Protein AF-A0A9W6WY65-F1 (afdb_monomer_lite)

Radius of gyration: 34.22 Å; chains: 1; bounding box: 83×74×82 Å

Structure (mmCIF, N/CA/C/O backbone):
data_AF-A0A9W6WY65-F1
#
_entry.id   AF-A0A9W6WY65-F1
#
loop_
_atom_site.group_PDB
_atom_site.id
_atom_site.type_symbol
_atom_site.label_atom_id
_atom_site.label_alt_id
_atom_site.label_comp_id
_atom_site.label_asym_id
_atom_site.label_entity_id
_atom_site.label_seq_id
_atom_site.pdbx_PDB_ins_code
_atom_site.Cartn_x
_atom_site.Cartn_y
_atom_site.Cartn_z
_atom_site.occupancy
_atom_site.B_iso_or_equiv
_atom_site.auth_seq_id
_atom_site.auth_comp_id
_atom_site.auth_asym_id
_atom_site.auth_atom_id
_atom_site.pdbx_PDB_model_num
ATOM 1 N N . MET A 1 1 ? -6.356 -14.896 -17.147 1.00 45.38 1 MET A N 1
ATOM 2 C CA . MET A 1 1 ? -5.692 -14.300 -15.965 1.00 45.38 1 MET A CA 1
ATOM 3 C C . MET A 1 1 ? -4.272 -13.977 -16.387 1.00 45.38 1 MET A C 1
ATOM 5 O O . MET A 1 1 ? -3.728 -14.807 -17.106 1.00 45.38 1 MET A O 1
ATOM 9 N N . PRO A 1 2 ? -3.711 -12.810 -16.036 1.00 65.81 2 PRO A N 1
ATOM 10 C CA . PRO A 1 2 ? -2.309 -12.529 -16.327 1.00 65.81 2 PRO A CA 1
ATOM 11 C C . PRO A 1 2 ? -1.422 -13.581 -15.653 1.00 65.81 2 PRO A C 1
ATOM 13 O O . PRO A 1 2 ? -1.769 -14.085 -14.582 1.00 65.81 2 PRO A O 1
ATOM 16 N N . GLU A 1 3 ? -0.323 -13.941 -16.309 1.00 80.12 3 GLU A N 1
ATOM 17 C CA . GLU A 1 3 ? 0.658 -14.875 -15.759 1.00 80.12 3 GLU A CA 1
ATOM 18 C C . GLU A 1 3 ? 1.263 -14.321 -14.457 1.00 80.12 3 GLU A C 1
ATOM 20 O O . GLU A 1 3 ? 1.397 -13.097 -14.311 1.00 80.12 3 GLU A O 1
ATOM 25 N N . PRO A 1 4 ? 1.617 -15.190 -13.493 1.00 85.75 4 PRO A N 1
ATOM 26 C CA . PRO A 1 4 ? 2.299 -14.752 -12.284 1.00 85.75 4 PRO A CA 1
ATOM 27 C C . PRO A 1 4 ? 3.643 -14.091 -12.634 1.00 85.75 4 PRO A C 1
ATOM 29 O O . PRO A 1 4 ? 4.257 -14.422 -13.655 1.00 85.75 4 PRO A O 1
ATOM 32 N N . PRO A 1 5 ? 4.134 -13.161 -11.795 1.00 91.12 5 PRO A N 1
ATOM 33 C CA . PRO A 1 5 ? 5.433 -12.551 -12.026 1.00 91.12 5 PRO A CA 1
ATOM 34 C C . PRO A 1 5 ? 6.516 -13.632 -12.034 1.00 91.12 5 PRO A C 1
ATOM 36 O O . PRO A 1 5 ? 6.554 -14.512 -11.175 1.00 91.12 5 PRO A O 1
ATOM 39 N N . ARG A 1 6 ? 7.429 -13.548 -13.003 1.00 89.19 6 ARG A N 1
ATOM 40 C CA . ARG A 1 6 ? 8.544 -14.490 -13.149 1.00 89.19 6 ARG A CA 1
ATOM 41 C C . ARG A 1 6 ? 9.547 -14.347 -12.008 1.00 89.19 6 ARG A C 1
ATOM 43 O O . ARG A 1 6 ? 10.181 -15.324 -11.622 1.00 89.19 6 ARG A O 1
ATOM 50 N N . ARG A 1 7 ? 9.724 -13.125 -11.504 1.00 91.81 7 ARG A N 1
ATOM 51 C CA . ARG A 1 7 ? 10.638 -12.820 -10.404 1.00 91.81 7 ARG A CA 1
ATOM 52 C C . ARG A 1 7 ? 10.033 -11.762 -9.496 1.00 91.81 7 ARG A C 1
ATOM 54 O O . ARG A 1 7 ? 9.472 -10.779 -9.979 1.00 91.81 7 ARG A O 1
ATOM 61 N N . ALA A 1 8 ? 10.194 -11.956 -8.194 1.00 94.62 8 ALA A N 1
ATOM 62 C CA . ALA A 1 8 ? 9.856 -10.981 -7.171 1.00 94.62 8 ALA A CA 1
ATOM 63 C C . ALA A 1 8 ? 11.084 -10.719 -6.299 1.00 94.62 8 ALA A C 1
ATOM 65 O O . ALA A 1 8 ? 11.819 -11.644 -5.956 1.00 94.62 8 ALA A O 1
ATOM 66 N N . ARG A 1 9 ? 11.325 -9.456 -5.954 1.00 95.25 9 ARG A N 1
ATOM 67 C CA . ARG A 1 9 ? 12.432 -9.057 -5.081 1.00 95.25 9 ARG A CA 1
ATOM 68 C C . ARG A 1 9 ? 12.033 -7.905 -4.179 1.00 95.25 9 ARG A C 1
ATOM 70 O O . ARG A 1 9 ? 11.295 -7.022 -4.609 1.00 95.25 9 ARG A O 1
ATOM 77 N N . VAL A 1 10 ? 12.528 -7.905 -2.947 1.00 95.44 10 VAL A N 1
ATOM 78 C CA . VAL A 1 10 ? 12.166 -6.913 -1.930 1.00 95.44 10 VAL A CA 1
ATOM 79 C C . VAL A 1 10 ? 13.394 -6.336 -1.229 1.00 95.44 10 VAL A C 1
ATOM 81 O O . VAL A 1 10 ? 14.387 -7.028 -1.015 1.00 95.44 10 VAL A O 1
ATOM 84 N N . LYS A 1 11 ? 13.298 -5.060 -0.864 1.00 94.75 11 LYS A N 1
ATOM 85 C CA . LYS A 1 11 ? 14.161 -4.343 0.075 1.00 94.75 11 LYS A CA 1
ATOM 86 C C . LYS A 1 11 ? 13.310 -3.981 1.298 1.00 94.75 11 LYS A C 1
ATOM 88 O O . LYS A 1 11 ? 12.520 -3.033 1.213 1.00 94.75 11 LYS A O 1
ATOM 93 N N . PRO A 1 12 ? 13.345 -4.778 2.381 1.00 91.06 12 PRO A N 1
ATOM 94 C CA . PRO A 1 12 ? 12.422 -4.625 3.503 1.00 91.06 12 PRO A CA 1
ATOM 95 C C . PRO A 1 12 ? 12.591 -3.308 4.270 1.00 91.06 12 PRO A C 1
ATOM 97 O O . PRO A 1 12 ? 11.585 -2.739 4.693 1.00 91.06 12 PRO A O 1
ATOM 100 N N . ALA A 1 13 ? 13.816 -2.799 4.436 1.00 89.69 13 ALA A N 1
ATOM 101 C CA . ALA A 1 13 ? 14.059 -1.565 5.184 1.00 89.69 13 ALA A CA 1
ATOM 102 C C . ALA A 1 13 ? 13.610 -0.331 4.389 1.00 89.69 13 ALA A C 1
ATOM 104 O O . ALA A 1 13 ? 12.961 0.558 4.939 1.00 89.69 13 ALA A O 1
ATOM 105 N N . SER A 1 14 ? 13.879 -0.314 3.083 1.00 88.69 14 SER A N 1
ATOM 106 C CA . SER A 1 14 ? 13.434 0.747 2.169 1.00 88.69 14 SER A CA 1
ATOM 107 C C . SER A 1 14 ? 11.983 0.592 1.696 1.00 88.69 14 SER A C 1
ATOM 109 O O . SER A 1 14 ? 11.481 1.463 0.989 1.00 88.69 14 SER A O 1
ATOM 111 N N . GLN A 1 15 ? 11.303 -0.503 2.061 1.00 90.88 15 GLN A N 1
ATOM 112 C CA . GLN A 1 15 ? 9.938 -0.841 1.634 1.00 90.88 15 GLN A CA 1
ATOM 113 C C . GLN A 1 15 ? 9.741 -0.833 0.106 1.00 90.88 15 GLN A C 1
ATOM 115 O O . GLN A 1 15 ? 8.707 -0.388 -0.401 1.00 90.88 15 GLN A O 1
ATOM 120 N N . LEU A 1 16 ? 10.728 -1.342 -0.634 1.00 92.56 16 LEU A N 1
ATOM 121 C CA . LEU A 1 16 ? 10.651 -1.466 -2.090 1.00 92.56 16 LEU A CA 1
ATOM 122 C C . LEU A 1 16 ? 10.408 -2.915 -2.488 1.00 92.56 16 LEU A C 1
ATOM 124 O O . LEU A 1 16 ? 11.127 -3.814 -2.070 1.00 92.56 16 LEU A O 1
ATOM 128 N N . LEU A 1 17 ? 9.419 -3.127 -3.341 1.00 94.75 17 LEU A N 1
ATOM 129 C CA . LEU A 1 17 ? 9.093 -4.393 -3.971 1.00 94.75 17 LEU A CA 1
ATOM 130 C C . LEU A 1 17 ? 9.213 -4.194 -5.474 1.00 94.75 17 LEU A C 1
ATOM 132 O O . LEU A 1 17 ? 8.720 -3.209 -6.027 1.00 94.75 17 LEU A O 1
ATOM 136 N N . GLN A 1 18 ? 9.841 -5.147 -6.141 1.00 94.81 18 GLN A N 1
ATOM 137 C CA . GLN A 1 18 ? 9.894 -5.174 -7.586 1.00 94.81 18 GLN A CA 1
ATOM 138 C C . GLN A 1 18 ? 9.427 -6.526 -8.104 1.00 94.81 18 GLN A C 1
ATOM 140 O O . GLN A 1 18 ? 9.834 -7.574 -7.598 1.00 94.81 18 GLN A O 1
ATOM 145 N N . LEU A 1 19 ? 8.577 -6.474 -9.123 1.00 94.69 19 LEU A N 1
ATOM 146 C CA . LEU A 1 19 ? 7.993 -7.627 -9.787 1.00 94.69 19 LEU A CA 1
ATOM 147 C C . LEU A 1 19 ? 8.311 -7.550 -11.277 1.00 94.69 19 LEU A C 1
ATOM 149 O O . LEU A 1 19 ? 8.054 -6.528 -11.909 1.00 94.69 19 LEU A O 1
ATOM 153 N N . ASP A 1 20 ? 8.842 -8.633 -11.833 1.00 93.44 20 ASP A N 1
ATOM 154 C CA . ASP A 1 20 ? 9.143 -8.739 -13.258 1.00 93.44 20 ASP A CA 1
ATOM 155 C C . ASP A 1 20 ? 8.136 -9.699 -13.908 1.00 93.44 20 ASP A C 1
ATOM 157 O O . ASP A 1 20 ? 8.120 -10.898 -13.611 1.00 93.44 20 ASP A O 1
ATOM 161 N N . PHE A 1 21 ? 7.292 -9.181 -14.798 1.00 92.25 21 PHE A N 1
ATOM 162 C CA . PHE A 1 21 ? 6.303 -9.958 -15.546 1.00 92.25 21 PHE A CA 1
ATOM 163 C C . PHE A 1 21 ? 6.832 -10.323 -16.937 1.00 92.25 21 PHE A C 1
ATOM 165 O O . PHE A 1 21 ? 7.478 -9.492 -17.581 1.00 92.25 21 PHE A O 1
ATOM 172 N N . PRO A 1 22 ? 6.580 -11.545 -17.433 1.00 90.69 22 PRO A N 1
ATOM 173 C CA . PRO A 1 22 ? 6.923 -11.899 -18.805 1.00 90.69 22 PRO A CA 1
ATOM 174 C C . PRO A 1 22 ? 6.093 -11.080 -19.805 1.00 90.69 22 PRO A C 1
ATOM 176 O O . PRO A 1 22 ? 4.906 -10.841 -19.592 1.00 90.69 22 PRO A O 1
ATOM 179 N N . VAL A 1 23 ? 6.729 -10.646 -20.895 1.00 89.00 23 VAL A N 1
ATOM 180 C CA . VAL A 1 23 ? 6.062 -10.009 -22.040 1.00 89.00 23 VAL A CA 1
ATOM 181 C C . VAL A 1 23 ? 6.098 -10.984 -23.210 1.00 89.00 23 VAL A C 1
ATOM 183 O O . VAL A 1 23 ? 7.148 -11.559 -23.508 1.00 89.00 23 VAL A O 1
ATOM 186 N N . ASP A 1 24 ? 4.957 -11.177 -23.870 1.00 88.69 24 ASP A N 1
ATOM 187 C CA . ASP A 1 24 ? 4.878 -12.019 -25.060 1.00 88.69 24 ASP A CA 1
ATOM 188 C C . ASP A 1 24 ? 5.423 -11.277 -26.286 1.00 88.69 24 ASP A C 1
ATOM 190 O O . ASP A 1 24 ? 4.751 -10.442 -26.886 1.00 88.69 24 ASP A O 1
ATOM 194 N N . GLN A 1 25 ? 6.655 -11.611 -26.666 1.00 87.62 25 GLN A N 1
ATOM 195 C CA . GLN A 1 25 ? 7.348 -11.023 -27.819 1.00 87.62 25 GLN A CA 1
ATOM 196 C C . GLN A 1 25 ? 6.847 -11.557 -29.169 1.00 87.62 25 GLN A C 1
ATOM 198 O O . GLN A 1 25 ? 7.233 -11.051 -30.222 1.00 87.62 25 GLN A O 1
ATOM 203 N N . ARG A 1 26 ? 6.028 -12.616 -29.161 1.00 87.81 26 ARG A N 1
ATOM 204 C CA . ARG A 1 26 ? 5.439 -13.201 -30.377 1.00 87.81 26 ARG A CA 1
ATOM 205 C C . ARG A 1 26 ? 4.068 -12.618 -30.693 1.00 87.81 26 ARG A C 1
ATOM 207 O O . ARG A 1 26 ? 3.503 -12.941 -31.734 1.00 87.81 26 ARG A O 1
ATOM 214 N N . SER A 1 27 ? 3.537 -11.803 -29.790 1.00 88.56 27 SER A N 1
ATOM 215 C CA . SER A 1 27 ? 2.272 -11.111 -29.972 1.00 88.56 27 SER A CA 1
ATOM 216 C C . SER A 1 27 ? 2.364 -10.098 -31.110 1.00 88.56 27 SER A C 1
ATOM 218 O O . SER A 1 27 ? 3.376 -9.420 -31.268 1.00 88.56 27 SER A O 1
ATOM 220 N N . GLU A 1 28 ? 1.267 -9.926 -31.846 1.00 91.12 28 GLU A N 1
ATOM 221 C CA . GLU A 1 28 ? 1.107 -8.862 -32.850 1.00 91.12 28 GLU A CA 1
ATOM 222 C C . GLU A 1 28 ? 1.210 -7.455 -32.237 1.00 91.12 28 GLU A C 1
ATOM 224 O O . GLU A 1 28 ? 1.392 -6.469 -32.943 1.00 91.12 28 GLU A O 1
ATOM 229 N N . HIS A 1 29 ? 1.084 -7.353 -30.912 1.00 89.06 29 HIS A N 1
ATOM 230 C CA . HIS A 1 29 ? 1.207 -6.104 -30.164 1.00 89.06 29 HIS A CA 1
ATOM 231 C C . HIS A 1 29 ? 2.642 -5.795 -29.716 1.00 89.06 29 HIS A C 1
ATOM 233 O O . HIS A 1 29 ? 2.849 -4.810 -29.008 1.00 89.06 29 HIS A O 1
ATOM 239 N N . PHE A 1 30 ? 3.619 -6.631 -30.079 1.00 89.31 30 PHE A N 1
ATOM 240 C CA . PHE A 1 30 ? 5.029 -6.401 -29.789 1.00 89.31 30 PHE A CA 1
ATOM 241 C C . PHE A 1 30 ? 5.764 -5.979 -31.061 1.00 89.31 30 PHE A C 1
ATOM 243 O O . PHE A 1 30 ? 5.833 -6.738 -32.027 1.00 89.31 30 PHE A O 1
ATOM 250 N N . ASP A 1 31 ? 6.331 -4.775 -31.049 1.00 90.62 31 ASP A N 1
ATOM 251 C CA . ASP A 1 31 ? 7.138 -4.279 -32.160 1.00 90.62 31 ASP A CA 1
ATOM 252 C C . ASP A 1 31 ? 8.517 -4.962 -32.164 1.00 90.62 31 ASP A C 1
ATOM 254 O O . ASP A 1 31 ? 9.362 -4.742 -31.291 1.00 90.62 31 ASP A O 1
ATOM 258 N N . GLN A 1 32 ? 8.728 -5.840 -33.145 1.00 88.19 32 GLN A N 1
ATOM 259 C CA . GLN A 1 32 ? 9.984 -6.567 -33.330 1.00 88.19 32 GLN A CA 1
ATOM 260 C C . GLN A 1 32 ? 11.037 -5.759 -34.089 1.00 88.19 32 GLN A C 1
ATOM 262 O O . GLN A 1 32 ? 12.207 -6.146 -34.049 1.00 88.19 32 GLN A O 1
ATOM 267 N N . ASP A 1 33 ? 10.659 -4.651 -34.722 1.00 90.25 33 ASP A N 1
ATOM 268 C CA . ASP A 1 33 ? 11.545 -3.814 -35.531 1.00 90.25 33 ASP A CA 1
ATOM 269 C C . ASP A 1 33 ? 12.110 -2.623 -34.736 1.00 90.25 33 ASP A C 1
ATOM 271 O O . ASP A 1 33 ? 13.104 -2.035 -35.157 1.00 90.25 33 ASP A O 1
ATOM 275 N N . ALA A 1 34 ? 11.552 -2.324 -33.556 1.00 88.31 34 ALA A N 1
ATOM 276 C CA . ALA A 1 34 ? 12.059 -1.303 -32.632 1.00 88.31 34 ALA A CA 1
ATOM 277 C C . ALA A 1 34 ? 13.536 -1.513 -32.225 1.00 88.31 34 ALA A C 1
ATOM 279 O O . ALA A 1 34 ? 14.092 -2.613 -32.335 1.00 88.31 34 ALA A O 1
ATOM 280 N N . GLU A 1 35 ? 14.189 -0.482 -31.693 1.00 87.62 35 GLU A N 1
ATOM 281 C CA . GLU A 1 35 ? 15.548 -0.592 -31.160 1.00 87.62 35 GLU A CA 1
ATOM 282 C C . GLU A 1 35 ? 15.617 -1.550 -29.954 1.00 87.62 35 GLU A C 1
ATOM 284 O O . GLU A 1 35 ? 14.650 -1.719 -29.206 1.00 87.62 35 GLU A O 1
ATOM 289 N N . GLU A 1 36 ? 16.766 -2.207 -29.736 1.00 85.44 36 GLU A N 1
ATOM 290 C CA . GLU A 1 36 ? 16.889 -3.207 -28.661 1.00 85.44 36 GLU A CA 1
ATOM 291 C C . GLU A 1 36 ? 16.667 -2.605 -27.268 1.00 85.44 36 GLU A C 1
ATOM 293 O O . GLU A 1 36 ? 16.028 -3.246 -26.431 1.00 85.44 36 GLU A O 1
ATOM 298 N N . TYR A 1 37 ? 17.100 -1.362 -27.042 1.00 84.12 37 TYR A N 1
ATOM 299 C CA . TYR A 1 37 ? 16.884 -0.677 -25.770 1.00 84.12 37 TYR A CA 1
ATOM 300 C C . TYR A 1 37 ? 15.401 -0.374 -25.500 1.00 84.12 37 TYR A C 1
ATOM 302 O O . TYR A 1 37 ? 15.018 -0.289 -24.342 1.00 84.12 37 TYR A O 1
ATOM 310 N N . LEU A 1 38 ? 14.538 -0.283 -26.524 1.00 86.81 38 LEU A N 1
ATOM 311 C CA . LEU A 1 38 ? 13.084 -0.117 -26.356 1.00 86.81 38 LEU A CA 1
ATOM 312 C C . LEU A 1 38 ? 12.339 -1.452 -26.210 1.00 86.81 38 LEU A C 1
ATOM 314 O O . LEU A 1 38 ? 11.195 -1.491 -25.743 1.00 86.81 38 LEU A O 1
ATOM 318 N N . LYS A 1 39 ? 12.964 -2.572 -26.595 1.00 86.88 39 LYS A N 1
ATOM 319 C CA . LYS A 1 39 ? 12.354 -3.906 -26.539 1.00 86.88 39 LYS A CA 1
ATOM 320 C C . LYS A 1 39 ? 12.285 -4.420 -25.110 1.00 86.88 39 LYS A C 1
ATOM 322 O O . LYS A 1 39 ? 13.150 -5.149 -24.620 1.00 86.88 39 LYS A O 1
ATOM 327 N N . GLN A 1 40 ? 11.176 -4.113 -24.450 1.00 84.25 40 GLN A N 1
ATOM 328 C CA . GLN A 1 40 ? 10.928 -4.546 -23.084 1.00 84.25 40 GLN A CA 1
ATOM 329 C C . GLN A 1 40 ? 10.677 -6.067 -22.999 1.00 84.25 40 GLN A C 1
ATOM 331 O O . GLN A 1 40 ? 9.557 -6.550 -23.160 1.00 84.25 40 GLN A O 1
ATOM 336 N N . LYS A 1 41 ? 11.732 -6.837 -22.690 1.00 83.81 41 LYS A N 1
ATOM 337 C CA . LYS A 1 41 ? 11.680 -8.308 -22.532 1.00 83.81 41 LYS A CA 1
ATOM 338 C C . LYS A 1 41 ? 10.798 -8.748 -21.347 1.00 83.81 41 LYS A C 1
ATOM 340 O O . LYS A 1 41 ? 10.189 -9.819 -21.394 1.00 83.81 41 LYS A O 1
ATOM 345 N N . HIS A 1 42 ? 10.720 -7.920 -20.302 1.00 88.94 42 HIS A N 1
ATOM 346 C CA . HIS A 1 42 ? 9.903 -8.136 -19.103 1.00 88.94 42 HIS A CA 1
ATOM 347 C C . HIS A 1 42 ? 9.302 -6.816 -18.627 1.00 88.94 42 HIS A C 1
ATOM 349 O O . HIS A 1 42 ? 10.009 -5.814 -18.539 1.00 88.94 42 HIS A O 1
ATOM 355 N N . LEU A 1 43 ? 8.023 -6.816 -18.253 1.00 91.19 43 LEU A N 1
ATOM 356 C CA . LEU A 1 43 ? 7.382 -5.668 -17.625 1.00 91.19 43 LEU A CA 1
ATOM 357 C C . LEU A 1 43 ? 7.796 -5.601 -16.159 1.00 91.19 43 LEU A C 1
ATOM 359 O O . LEU A 1 43 ? 7.329 -6.376 -15.323 1.00 91.19 43 LEU A O 1
ATOM 363 N N . ARG A 1 44 ? 8.683 -4.655 -15.863 1.00 92.62 44 ARG A N 1
ATOM 364 C CA . ARG A 1 44 ? 9.151 -4.369 -14.512 1.00 92.62 44 ARG A CA 1
ATOM 365 C C . ARG A 1 44 ? 8.176 -3.424 -13.824 1.00 92.62 44 ARG A C 1
ATOM 367 O O . ARG A 1 44 ? 8.027 -2.276 -14.233 1.00 92.62 44 ARG A O 1
ATOM 374 N N . LEU A 1 45 ? 7.543 -3.888 -12.754 1.00 94.88 45 LEU A N 1
ATOM 375 C CA . LEU A 1 45 ? 6.792 -3.039 -11.837 1.00 94.88 45 LEU A CA 1
ATOM 376 C C . LEU A 1 45 ? 7.631 -2.785 -10.590 1.00 94.88 45 LEU A C 1
ATOM 378 O O . LEU A 1 45 ? 8.101 -3.726 -9.954 1.00 94.88 45 LEU A O 1
ATOM 382 N N . GLN A 1 46 ? 7.774 -1.520 -10.214 1.00 94.44 46 GLN A N 1
ATOM 383 C CA . GLN A 1 46 ? 8.450 -1.097 -8.995 1.00 94.44 46 GLN A CA 1
ATOM 384 C C . GLN A 1 46 ? 7.450 -0.436 -8.053 1.00 94.44 46 GLN A C 1
ATOM 386 O O . GLN A 1 46 ? 6.573 0.316 -8.485 1.00 94.44 46 GLN A O 1
ATOM 391 N N . SER A 1 47 ? 7.565 -0.732 -6.763 1.00 95.44 47 SER A N 1
ATOM 392 C CA . SER A 1 47 ? 6.702 -0.140 -5.756 1.00 95.44 47 SER A CA 1
ATOM 393 C C . SER A 1 47 ? 7.162 1.249 -5.319 1.00 95.44 47 SER A C 1
ATOM 395 O O . SER A 1 47 ? 8.352 1.565 -5.286 1.00 95.44 47 SER A O 1
ATOM 397 N N . ALA A 1 48 ? 6.190 2.062 -4.922 1.00 90.88 48 ALA A N 1
ATOM 398 C CA . ALA A 1 48 ? 6.375 3.235 -4.087 1.00 90.88 48 ALA A CA 1
ATOM 399 C C . ALA A 1 48 ? 5.560 3.050 -2.801 1.00 90.88 48 ALA A C 1
ATOM 401 O O . ALA A 1 48 ? 4.379 2.688 -2.858 1.00 90.88 48 ALA A O 1
ATOM 402 N N . SER A 1 49 ? 6.184 3.281 -1.645 1.00 88.56 49 SER A N 1
ATOM 403 C CA . SER A 1 49 ? 5.491 3.228 -0.354 1.00 88.56 49 SER A CA 1
ATOM 404 C C . SER A 1 49 ? 4.481 4.374 -0.254 1.00 88.56 49 SER A C 1
ATOM 406 O O . SER A 1 49 ? 4.804 5.529 -0.546 1.00 88.56 49 SER A O 1
ATOM 408 N N . VAL A 1 50 ? 3.246 4.051 0.132 1.00 88.25 50 VAL A N 1
ATOM 409 C CA . VAL A 1 50 ? 2.163 5.020 0.322 1.00 88.25 50 VAL A CA 1
ATOM 410 C C . VAL A 1 50 ? 1.926 5.192 1.814 1.00 88.25 50 VAL A C 1
ATOM 412 O O . VAL A 1 50 ? 1.663 4.228 2.532 1.00 88.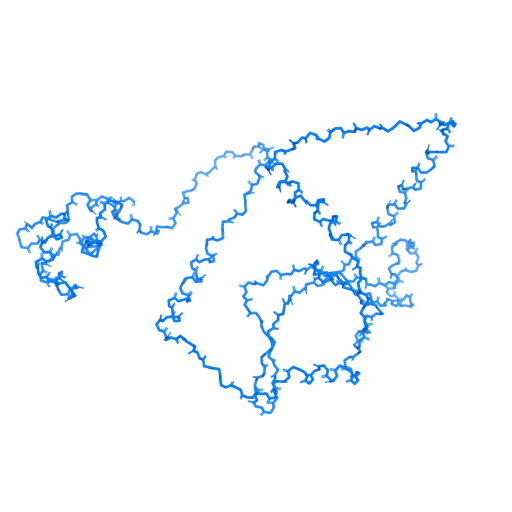25 50 VAL A O 1
ATOM 415 N N . LEU A 1 51 ? 1.983 6.439 2.286 1.00 84.31 51 LEU A N 1
ATOM 416 C CA . LEU A 1 51 ? 1.713 6.747 3.687 1.00 84.31 51 LEU A CA 1
ATOM 417 C C . LEU A 1 51 ? 0.250 6.446 4.021 1.00 84.31 51 LEU A C 1
ATOM 419 O O . LEU A 1 51 ? -0.672 7.033 3.451 1.00 84.31 51 LEU A O 1
ATOM 423 N N . ALA A 1 52 ? 0.039 5.548 4.979 1.00 79.69 52 ALA A N 1
ATOM 424 C CA . ALA A 1 52 ? -1.289 5.251 5.478 1.00 79.69 52 ALA A CA 1
ATOM 425 C C . ALA A 1 52 ? -1.824 6.440 6.296 1.00 79.69 52 ALA A C 1
ATOM 427 O O . ALA A 1 52 ? -1.218 6.857 7.281 1.00 79.69 52 ALA A O 1
ATOM 428 N N . LEU A 1 53 ? -2.972 6.989 5.888 1.00 81.31 53 LEU A N 1
ATOM 429 C CA . LEU A 1 53 ? -3.653 8.070 6.617 1.00 81.31 53 LEU A CA 1
ATOM 430 C C . LEU A 1 53 ? -4.333 7.571 7.903 1.00 81.31 53 LEU A C 1
ATOM 432 O O . LEU A 1 53 ? -4.643 8.358 8.795 1.00 81.31 53 LEU A O 1
ATOM 436 N N . SER A 1 54 ? -4.583 6.263 7.995 1.00 84.19 54 SER A N 1
ATOM 437 C CA . SER A 1 54 ? -5.243 5.611 9.123 1.00 84.19 54 SER A CA 1
ATOM 438 C C . SER A 1 54 ? -4.745 4.173 9.287 1.00 84.19 54 SER A C 1
ATOM 440 O O . SER A 1 54 ? -3.925 3.687 8.510 1.00 84.19 54 SER A O 1
ATOM 442 N N . ASN A 1 55 ? -5.268 3.485 10.299 1.00 87.00 55 ASN A N 1
ATOM 443 C CA . ASN A 1 55 ? -5.005 2.075 10.545 1.00 87.00 55 ASN A CA 1
ATOM 444 C C . ASN A 1 55 ? -5.870 1.243 9.594 1.00 87.00 55 ASN A C 1
ATOM 446 O O . ASN A 1 55 ? -7.087 1.167 9.773 1.00 87.00 55 ASN A O 1
ATOM 450 N N . TYR A 1 56 ? -5.247 0.641 8.584 1.00 90.75 56 TYR A N 1
ATOM 451 C CA . TYR A 1 56 ? -5.931 -0.245 7.647 1.00 90.75 56 TYR A CA 1
ATOM 452 C C . TYR A 1 56 ? -5.822 -1.706 8.091 1.00 90.75 56 TYR A C 1
ATOM 454 O O . TYR A 1 56 ? -4.817 -2.131 8.663 1.00 90.75 56 TYR A O 1
ATOM 462 N N . ALA A 1 57 ? -6.860 -2.483 7.801 1.00 91.69 57 ALA A N 1
ATOM 463 C CA . ALA A 1 57 ? -6.904 -3.919 8.036 1.00 91.69 57 ALA A CA 1
ATOM 464 C C . ALA A 1 57 ? -7.625 -4.607 6.874 1.00 91.69 57 ALA A C 1
ATOM 466 O O . ALA A 1 57 ? -8.506 -4.015 6.247 1.00 91.69 57 ALA A O 1
ATOM 467 N N . VAL A 1 58 ? -7.252 -5.853 6.597 1.00 92.00 58 VAL A N 1
ATOM 468 C CA . VAL A 1 58 ? -7.954 -6.729 5.655 1.00 92.00 58 VAL A CA 1
ATOM 469 C C . VAL A 1 58 ? -8.958 -7.560 6.437 1.00 92.00 58 VAL A C 1
ATOM 471 O O . VAL A 1 58 ? -8.606 -8.170 7.444 1.00 92.00 58 VAL A O 1
ATOM 474 N N . GLY A 1 59 ? -10.207 -7.561 5.974 1.00 91.69 59 GLY A N 1
ATOM 475 C CA . GLY A 1 59 ? -11.276 -8.378 6.533 1.00 91.69 59 GLY A CA 1
ATOM 476 C C . GLY A 1 59 ? -11.573 -9.583 5.649 1.00 91.69 59 GLY A C 1
ATOM 477 O O . GLY A 1 59 ? -11.877 -9.404 4.471 1.00 91.69 59 GLY A O 1
ATOM 478 N N . VAL A 1 60 ? -11.527 -10.790 6.212 1.00 91.56 60 VAL A N 1
ATOM 479 C CA . VAL A 1 60 ? -11.933 -12.029 5.532 1.00 91.56 60 VAL A CA 1
ATOM 480 C C . VAL A 1 60 ? -13.192 -12.576 6.194 1.00 91.56 60 VAL A C 1
ATOM 482 O O . VAL A 1 60 ? -13.268 -12.679 7.419 1.00 91.56 60 VAL A O 1
ATOM 485 N N . PHE A 1 61 ? -14.193 -12.919 5.382 1.00 91.19 61 PHE A N 1
ATOM 486 C CA . PHE A 1 61 ? -15.476 -13.430 5.857 1.00 91.19 61 PHE A CA 1
ATOM 487 C C . PHE A 1 61 ? -15.582 -14.942 5.642 1.00 91.19 61 PHE A C 1
ATOM 489 O O . PHE A 1 61 ? -15.447 -15.418 4.513 1.00 91.19 61 PHE A O 1
ATOM 496 N N . ARG A 1 62 ? -15.863 -15.700 6.707 1.00 87.06 62 ARG A N 1
ATOM 497 C CA . ARG A 1 62 ? -16.046 -17.160 6.648 1.00 87.06 62 ARG A CA 1
ATOM 498 C C . ARG A 1 62 ? -17.080 -17.598 7.679 1.00 87.06 62 ARG A C 1
ATOM 500 O O . ARG A 1 62 ? -17.009 -17.204 8.832 1.00 87.06 62 ARG A O 1
ATOM 507 N N . GLN A 1 63 ? -18.059 -18.402 7.257 1.00 86.75 63 GLN A N 1
ATOM 508 C CA . GLN A 1 63 ? -19.066 -19.013 8.147 1.00 86.75 63 GLN A CA 1
ATOM 509 C C . GLN A 1 63 ? -19.797 -18.021 9.083 1.00 86.75 63 GLN A C 1
ATOM 511 O O . GLN A 1 63 ? -20.185 -18.375 10.191 1.00 86.75 63 GLN A O 1
ATOM 516 N N . GLY A 1 64 ? -20.010 -16.775 8.644 1.00 87.12 64 GLY A N 1
ATOM 517 C CA . GLY A 1 64 ? -20.680 -15.752 9.458 1.00 87.12 64 GLY A CA 1
ATOM 518 C C . GLY A 1 64 ? -19.756 -14.950 10.381 1.00 87.12 64 GLY A C 1
ATOM 519 O O . GLY A 1 64 ? -20.239 -14.053 11.065 1.00 87.12 64 GLY A O 1
ATOM 520 N N . GLN A 1 65 ? -18.452 -15.233 10.386 1.00 88.25 65 GLN A N 1
ATOM 521 C CA . GLN A 1 65 ? -17.445 -14.529 11.179 1.00 88.25 65 GLN A CA 1
ATOM 522 C C . GLN A 1 65 ? -16.572 -13.636 10.285 1.00 88.25 65 GLN A C 1
ATOM 524 O O . GLN A 1 65 ? -16.260 -13.988 9.143 1.00 88.25 65 GLN A O 1
ATOM 529 N N . LEU A 1 66 ? -16.190 -12.467 10.809 1.00 88.69 66 LEU A N 1
ATOM 530 C CA . LEU A 1 66 ? -15.279 -11.521 10.164 1.00 88.69 66 LEU A CA 1
ATOM 531 C C . LEU A 1 66 ? -13.935 -11.541 10.894 1.00 88.69 66 LEU A C 1
ATOM 533 O O . LEU A 1 66 ? -13.843 -11.105 12.041 1.00 88.69 66 LEU A O 1
ATOM 537 N N . HIS A 1 67 ? -12.892 -12.003 10.214 1.00 90.00 67 HIS A N 1
ATOM 538 C CA . HIS A 1 67 ? -11.526 -11.995 10.726 1.00 90.00 67 HIS A CA 1
ATOM 539 C C . HIS A 1 67 ? -10.800 -10.761 10.195 1.00 90.00 67 HIS A C 1
ATOM 541 O O . HIS A 1 67 ? -10.830 -10.505 8.993 1.00 90.00 67 HIS A O 1
ATOM 547 N N . LEU A 1 68 ? -10.183 -9.983 11.087 1.00 89.38 68 LEU A N 1
ATOM 548 C CA . LEU A 1 68 ? -9.469 -8.751 10.746 1.00 89.38 68 LEU A CA 1
ATOM 549 C C . LEU A 1 68 ? -7.962 -8.939 10.945 1.00 89.38 68 LEU A C 1
ATOM 551 O O . LEU A 1 68 ? -7.519 -9.178 12.068 1.00 89.38 68 LEU A O 1
ATOM 555 N N . THR A 1 69 ? -7.183 -8.743 9.882 1.00 91.06 69 THR A N 1
ATOM 556 C CA . THR A 1 69 ? -5.713 -8.779 9.917 1.00 91.06 69 THR A CA 1
ATOM 557 C C . THR A 1 69 ? -5.161 -7.379 9.629 1.00 91.06 69 THR A C 1
ATOM 559 O O . THR A 1 69 ? -5.462 -6.817 8.571 1.00 91.06 69 THR A O 1
ATOM 562 N N . PRO A 1 70 ? -4.381 -6.768 10.542 1.00 91.19 70 PRO A N 1
ATOM 563 C CA . PRO A 1 70 ? -3.837 -5.428 10.337 1.00 91.19 70 PRO A CA 1
ATOM 564 C C . PRO A 1 70 ? -2.840 -5.403 9.173 1.00 91.19 70 PRO A C 1
ATOM 566 O O . PRO A 1 70 ? -2.023 -6.310 9.020 1.00 91.19 70 PRO A O 1
ATOM 569 N N . LEU A 1 71 ? -2.887 -4.345 8.364 1.00 90.81 71 LEU A N 1
ATOM 570 C CA . LEU A 1 71 ? -1.949 -4.150 7.260 1.00 90.81 71 LEU A CA 1
ATOM 571 C C . LEU A 1 71 ? -0.661 -3.492 7.754 1.00 90.81 71 LEU A C 1
ATOM 573 O O . LEU A 1 71 ? -0.696 -2.431 8.372 1.00 90.81 71 LEU A O 1
ATOM 577 N N . ALA A 1 72 ? 0.480 -4.102 7.432 1.00 88.62 72 ALA A N 1
ATOM 578 C CA . ALA A 1 72 ? 1.792 -3.567 7.791 1.00 88.62 72 ALA A CA 1
ATOM 579 C C . ALA A 1 72 ? 2.231 -2.407 6.880 1.00 88.62 72 ALA A C 1
ATOM 581 O O . ALA A 1 72 ? 2.822 -1.437 7.350 1.00 88.62 72 ALA A O 1
ATOM 582 N N . ALA A 1 73 ? 1.952 -2.502 5.578 1.00 88.25 73 ALA A N 1
ATOM 583 C CA . ALA A 1 73 ? 2.336 -1.496 4.595 1.00 88.25 73 ALA A CA 1
ATOM 584 C C . ALA A 1 73 ? 1.383 -1.504 3.396 1.00 88.25 73 ALA A C 1
ATOM 586 O O . ALA A 1 73 ? 0.820 -2.540 3.040 1.00 88.25 73 ALA A O 1
ATOM 587 N N . VAL A 1 74 ? 1.243 -0.344 2.754 1.00 90.56 74 VAL A N 1
ATOM 588 C CA . VAL A 1 74 ? 0.538 -0.189 1.479 1.00 90.56 74 VAL A CA 1
ATOM 589 C C . VAL A 1 74 ? 1.541 0.312 0.451 1.00 90.56 74 VAL A C 1
ATOM 591 O O . VAL A 1 74 ? 2.218 1.318 0.658 1.00 90.56 74 VAL A O 1
ATOM 594 N N . MET A 1 75 ? 1.646 -0.408 -0.659 1.00 91.81 75 MET A N 1
ATOM 595 C CA . MET A 1 75 ? 2.602 -0.126 -1.721 1.00 91.81 75 MET A CA 1
ATOM 596 C C . MET A 1 75 ? 1.863 0.032 -3.046 1.00 91.81 75 MET A C 1
ATOM 598 O O . MET A 1 75 ? 1.026 -0.799 -3.396 1.00 91.81 75 MET A O 1
ATOM 602 N N . GLN A 1 76 ? 2.176 1.088 -3.795 1.00 93.75 76 GLN A N 1
ATOM 603 C CA . GLN A 1 76 ? 1.642 1.300 -5.137 1.00 93.75 76 GLN A CA 1
ATOM 604 C C . GLN A 1 76 ? 2.661 0.825 -6.171 1.00 93.75 76 GLN A C 1
ATOM 606 O O . GLN A 1 76 ? 3.760 1.369 -6.243 1.00 93.75 76 GLN A O 1
ATOM 611 N N . MET A 1 77 ? 2.291 -0.157 -6.992 1.00 94.25 77 MET A N 1
ATOM 612 C CA . MET A 1 77 ? 3.130 -0.623 -8.099 1.00 94.25 77 MET A CA 1
ATOM 613 C C . MET A 1 77 ? 2.996 0.314 -9.302 1.00 94.25 77 MET A C 1
ATOM 615 O O . MET A 1 77 ? 1.882 0.664 -9.696 1.00 94.25 77 MET A O 1
ATOM 619 N N . ARG A 1 78 ? 4.122 0.702 -9.903 1.00 94.62 78 ARG A N 1
ATOM 620 C CA . ARG A 1 78 ? 4.181 1.491 -11.139 1.00 94.62 78 ARG A CA 1
ATOM 621 C C . ARG A 1 78 ? 5.124 0.828 -12.145 1.00 94.62 78 ARG A C 1
ATOM 623 O O . ARG A 1 78 ? 6.137 0.269 -11.722 1.00 94.62 78 ARG A O 1
ATOM 630 N N . PRO A 1 79 ? 4.823 0.875 -13.453 1.00 94.00 79 PRO A N 1
ATOM 631 C CA . PRO A 1 79 ? 5.774 0.465 -14.479 1.00 94.00 79 PRO A CA 1
ATOM 632 C C . PRO A 1 79 ? 7.078 1.257 -14.364 1.00 94.00 79 PRO A C 1
ATOM 634 O O . PRO A 1 79 ? 7.055 2.472 -14.178 1.00 94.00 79 PRO A O 1
ATOM 637 N N . SER A 1 80 ? 8.201 0.553 -14.446 1.00 91.56 80 SER A N 1
ATOM 638 C CA . SER A 1 80 ? 9.545 1.125 -14.435 1.00 91.56 80 SER A CA 1
ATOM 639 C C . SER A 1 80 ? 10.131 1.080 -15.843 1.00 91.56 80 SER A C 1
ATOM 641 O O . SER A 1 80 ? 10.100 0.036 -16.493 1.00 91.56 80 SER A O 1
ATOM 643 N N . LEU A 1 81 ? 10.701 2.203 -16.279 1.00 89.69 81 LEU A N 1
ATOM 644 C CA . LEU A 1 81 ? 11.394 2.351 -17.561 1.00 89.69 81 LEU A CA 1
ATOM 645 C C . LEU A 1 81 ? 12.921 2.332 -17.404 1.00 89.69 81 LEU A C 1
ATOM 647 O O . LEU A 1 81 ? 13.629 2.844 -18.258 1.00 89.69 81 LEU A O 1
ATOM 651 N N . ALA A 1 82 ? 13.432 1.708 -16.336 1.00 86.94 82 ALA A N 1
ATOM 652 C CA . ALA A 1 82 ? 14.866 1.697 -16.026 1.00 86.94 82 ALA A CA 1
ATOM 653 C C . ALA A 1 82 ? 15.750 1.179 -17.176 1.00 86.94 82 ALA A C 1
ATOM 655 O O . ALA A 1 82 ? 16.897 1.565 -17.269 1.00 86.94 82 ALA A O 1
ATOM 656 N N . HIS A 1 83 ? 15.210 0.354 -18.077 1.00 85.38 83 HIS A N 1
ATOM 657 C CA . HIS A 1 83 ? 15.934 -0.131 -19.255 1.00 85.38 83 HIS A CA 1
ATOM 658 C C . HIS A 1 83 ? 16.324 0.981 -20.247 1.00 85.38 83 HIS A C 1
ATOM 660 O O . HIS A 1 83 ? 17.297 0.818 -20.970 1.00 85.38 83 HIS A O 1
ATOM 666 N N . ILE A 1 84 ? 15.581 2.092 -20.281 1.00 89.12 84 ILE A N 1
ATOM 667 C CA . ILE A 1 84 ? 15.907 3.267 -21.102 1.00 89.12 84 ILE A CA 1
ATOM 668 C C . ILE A 1 84 ? 17.028 4.067 -20.433 1.00 89.12 84 ILE A C 1
ATOM 670 O O . ILE A 1 84 ? 17.972 4.474 -21.100 1.00 89.12 84 ILE A O 1
ATOM 674 N N . ASP A 1 85 ? 16.933 4.252 -19.113 1.00 87.69 85 ASP A N 1
ATOM 675 C CA . ASP A 1 85 ? 17.957 4.948 -18.327 1.00 87.69 85 ASP A CA 1
ATOM 676 C C . ASP A 1 85 ? 19.291 4.179 -18.352 1.00 87.69 85 ASP A C 1
ATOM 678 O O . ASP A 1 85 ? 20.348 4.783 -18.513 1.00 87.69 85 ASP A O 1
ATOM 682 N N . ASP A 1 86 ? 19.235 2.847 -18.230 1.00 86.75 86 ASP A N 1
ATOM 683 C CA . ASP A 1 86 ? 20.401 1.961 -18.284 1.00 86.75 86 ASP A CA 1
ATOM 684 C C . ASP A 1 86 ? 21.098 2.069 -19.657 1.00 86.75 86 ASP A C 1
ATOM 686 O O . ASP A 1 86 ? 22.311 2.238 -19.709 1.00 86.75 86 ASP A O 1
ATOM 690 N N . ALA A 1 87 ? 20.339 2.058 -20.762 1.00 87.00 87 ALA A N 1
ATOM 691 C CA . ALA A 1 87 ? 20.894 2.190 -22.113 1.00 87.00 87 ALA A CA 1
ATOM 692 C C . ALA A 1 87 ? 21.534 3.566 -22.370 1.00 87.00 87 ALA A C 1
ATOM 694 O O . ALA A 1 87 ? 22.601 3.642 -22.968 1.00 87.00 87 ALA A O 1
ATOM 695 N N . ALA A 1 88 ? 20.921 4.647 -21.878 1.00 86.69 88 ALA A N 1
ATOM 696 C CA . ALA A 1 88 ? 21.501 5.986 -21.987 1.00 86.69 88 ALA A CA 1
ATOM 697 C C . ALA A 1 88 ? 22.830 6.101 -21.218 1.00 86.69 88 ALA A C 1
ATOM 699 O O . ALA A 1 88 ? 23.769 6.734 -21.690 1.00 86.69 88 ALA A O 1
ATOM 700 N N . ASN A 1 89 ? 22.924 5.464 -20.047 1.00 85.19 89 ASN A N 1
ATOM 701 C CA . ASN A 1 89 ? 24.154 5.457 -19.258 1.00 85.19 89 ASN A CA 1
ATOM 702 C C . ASN A 1 89 ? 25.247 4.577 -19.894 1.00 85.19 89 ASN A C 1
ATOM 704 O O . ASN A 1 89 ? 26.417 4.937 -19.833 1.00 85.19 89 ASN A O 1
ATOM 708 N N . GLU A 1 90 ? 24.884 3.452 -20.521 1.00 85.44 90 GLU A N 1
ATOM 709 C CA . GLU A 1 90 ? 25.820 2.633 -21.310 1.00 85.44 90 GLU A CA 1
ATOM 710 C C . GLU A 1 90 ? 26.406 3.429 -22.493 1.00 85.44 90 GLU A C 1
ATOM 712 O O . GLU A 1 90 ? 27.618 3.414 -22.693 1.00 85.44 90 GLU A O 1
ATOM 717 N N . GLU A 1 91 ? 25.583 4.195 -23.220 1.00 82.31 91 GLU A N 1
ATOM 718 C CA . GLU A 1 91 ? 26.050 5.065 -24.312 1.00 82.31 91 GLU A CA 1
ATOM 719 C C . GLU A 1 91 ? 27.014 6.163 -23.823 1.00 82.31 91 GLU A C 1
ATOM 721 O O . GLU A 1 91 ? 28.039 6.416 -24.460 1.00 82.31 91 GLU A O 1
ATOM 726 N N . GLU A 1 92 ? 26.726 6.805 -22.684 1.00 82.12 92 GLU A N 1
ATOM 727 C CA . GLU A 1 92 ? 27.624 7.801 -22.080 1.00 82.12 92 GLU A CA 1
ATOM 728 C C . GLU A 1 92 ? 28.962 7.183 -21.643 1.00 82.12 92 GLU A C 1
ATOM 730 O O . GLU A 1 92 ? 30.024 7.760 -21.892 1.00 82.12 92 GLU A O 1
ATOM 735 N N . GLU A 1 93 ? 28.934 5.999 -21.024 1.00 80.75 93 GLU A N 1
ATOM 736 C CA . GLU A 1 93 ? 30.143 5.282 -20.606 1.00 80.75 93 GLU A CA 1
ATOM 737 C C . GLU A 1 93 ? 31.008 4.862 -21.803 1.00 80.75 93 GLU A C 1
ATOM 739 O O . GLU A 1 93 ? 32.234 5.001 -21.745 1.00 80.75 93 GLU A O 1
ATOM 744 N N . ASP A 1 94 ? 30.393 4.405 -22.896 1.00 77.69 94 ASP A N 1
ATOM 745 C CA . ASP A 1 94 ? 31.094 4.048 -24.130 1.00 77.69 94 ASP A CA 1
ATOM 746 C C . ASP A 1 94 ? 31.734 5.280 -24.792 1.00 77.69 94 ASP A C 1
ATOM 748 O O . ASP A 1 94 ? 32.904 5.233 -25.181 1.00 77.69 94 ASP A O 1
ATOM 752 N N . MET A 1 95 ? 31.029 6.417 -24.838 1.00 74.62 95 MET A N 1
ATOM 753 C CA . MET A 1 95 ? 31.582 7.684 -25.335 1.00 74.62 95 MET A CA 1
ATOM 754 C C . MET A 1 95 ? 32.753 8.187 -24.478 1.00 74.62 95 MET A C 1
ATOM 756 O O . MET A 1 95 ? 33.779 8.613 -25.013 1.00 74.62 95 MET A O 1
ATOM 760 N N . GLU A 1 96 ? 32.642 8.111 -23.148 1.00 73.62 96 GLU A N 1
ATOM 761 C CA . GLU A 1 96 ? 33.742 8.468 -22.248 1.00 73.62 96 GLU A CA 1
ATOM 762 C C . GLU A 1 96 ? 34.937 7.513 -22.369 1.00 73.62 96 GLU A C 1
ATOM 764 O O . GLU A 1 96 ? 36.087 7.933 -22.202 1.00 73.62 96 GLU A O 1
ATOM 769 N N . MET A 1 97 ? 34.693 6.223 -22.612 1.00 66.88 97 MET A N 1
ATOM 770 C CA . MET A 1 97 ? 35.753 5.244 -22.836 1.00 66.88 97 MET A CA 1
ATOM 771 C C . MET A 1 97 ? 36.461 5.477 -24.170 1.00 66.88 97 MET A C 1
ATOM 773 O O . MET A 1 97 ? 37.688 5.385 -24.192 1.00 66.88 97 MET A O 1
ATOM 777 N N . GLU A 1 98 ? 35.742 5.843 -25.236 1.00 60.66 98 GLU A N 1
ATOM 778 C CA . GLU A 1 98 ? 36.335 6.246 -26.518 1.00 60.66 98 GLU A CA 1
ATOM 779 C C . GLU A 1 98 ? 37.147 7.550 -26.404 1.00 60.66 98 GLU A C 1
ATOM 781 O O . GLU A 1 98 ? 38.240 7.644 -26.968 1.00 60.66 98 GLU A O 1
ATOM 786 N N . GLU A 1 99 ? 36.692 8.530 -25.614 1.00 59.44 99 GLU A N 1
ATOM 787 C CA . GLU A 1 99 ? 37.436 9.777 -25.363 1.00 59.44 99 GLU A CA 1
ATOM 788 C C . GLU A 1 99 ? 38.704 9.547 -24.510 1.00 59.44 99 GLU A C 1
ATOM 790 O O . GLU A 1 99 ? 39.714 10.237 -24.670 1.00 59.44 99 GLU A O 1
ATOM 795 N N . LYS A 1 100 ? 38.707 8.526 -23.640 1.00 57.59 100 LYS A N 1
ATOM 796 C CA . LYS A 1 100 ? 39.847 8.149 -22.779 1.00 57.59 100 LYS A CA 1
ATOM 797 C C . LYS A 1 100 ? 40.859 7.195 -23.443 1.00 57.59 100 LYS A C 1
ATOM 799 O O . LYS A 1 100 ? 41.723 6.670 -22.738 1.00 57.59 100 LYS A O 1
ATOM 804 N N . VAL A 1 101 ? 40.826 6.987 -24.766 1.00 52.66 101 VAL A N 1
ATOM 805 C CA . VAL A 1 101 ? 41.791 6.112 -25.480 1.00 52.66 101 VAL A CA 1
ATOM 806 C C . VAL A 1 101 ? 43.198 6.722 -25.649 1.00 52.66 101 VAL A C 1
ATOM 808 O O . VAL A 1 101 ? 44.121 6.003 -26.022 1.00 52.66 101 VAL A O 1
ATOM 811 N N . GLU A 1 102 ? 43.462 7.975 -25.259 1.00 55.28 102 GLU A N 1
ATOM 812 C CA . GLU A 1 102 ? 44.853 8.448 -25.088 1.00 55.28 102 GLU A CA 1
ATOM 813 C C . GLU A 1 102 ? 45.083 9.267 -23.807 1.00 55.28 102 GLU A C 1
ATOM 815 O O . GLU A 1 102 ? 44.913 10.486 -23.780 1.00 55.28 102 GLU A O 1
ATOM 820 N N . PRO A 1 103 ? 45.605 8.615 -22.755 1.00 47.50 103 PRO A N 1
ATOM 821 C CA . PRO A 1 103 ? 46.546 9.266 -21.857 1.00 47.50 103 PRO A CA 1
ATOM 822 C C . PRO A 1 103 ? 47.883 8.495 -21.772 1.00 47.50 103 PRO A C 1
ATOM 824 O O . PRO A 1 103 ? 47.897 7.265 -21.663 1.00 47.50 103 PRO A O 1
ATOM 827 N N . PRO A 1 104 ? 49.039 9.191 -21.792 1.00 50.53 104 PRO A N 1
ATOM 828 C CA . PRO A 1 104 ? 50.349 8.580 -21.559 1.00 50.53 104 PRO A CA 1
ATOM 829 C C . PRO A 1 104 ? 50.464 8.031 -20.120 1.00 50.53 104 PRO A C 1
ATOM 831 O O . PRO A 1 104 ? 49.715 8.452 -19.234 1.00 50.53 104 PRO A O 1
ATOM 834 N N . PRO A 1 105 ? 51.398 7.098 -19.846 1.00 43.53 105 PRO A N 1
ATOM 835 C CA . PRO A 1 105 ? 51.455 6.383 -18.573 1.00 43.53 105 PRO A CA 1
ATOM 836 C C . PRO A 1 105 ? 51.790 7.334 -17.414 1.00 43.53 105 PRO A C 1
ATOM 838 O O . PRO A 1 105 ? 52.910 7.831 -17.312 1.00 43.53 105 PRO A O 1
ATOM 841 N N . ALA A 1 106 ? 50.827 7.562 -16.519 1.00 44.91 106 ALA A N 1
ATOM 842 C CA . ALA A 1 106 ? 51.023 8.317 -15.286 1.00 44.91 106 ALA A CA 1
ATOM 843 C C . ALA A 1 106 ? 51.271 7.365 -14.102 1.00 44.91 106 ALA A C 1
ATOM 845 O O . ALA A 1 106 ? 50.348 6.906 -13.426 1.00 44.91 106 ALA A O 1
ATOM 846 N N . GLU A 1 107 ? 52.547 7.092 -13.821 1.00 47.78 107 GLU A N 1
ATOM 847 C CA . GLU A 1 107 ? 52.981 6.813 -12.454 1.00 47.78 107 GLU A CA 1
ATOM 848 C C . GLU A 1 107 ? 52.812 8.096 -11.633 1.00 47.78 107 GLU A C 1
ATOM 850 O O . GLU A 1 107 ? 53.439 9.104 -11.938 1.00 47.78 107 GLU A O 1
ATOM 855 N N . MET A 1 108 ? 51.968 8.047 -10.601 1.00 45.72 108 MET A N 1
ATOM 856 C CA . MET A 1 108 ? 52.194 8.563 -9.240 1.00 45.72 108 MET A CA 1
ATOM 857 C C . MET A 1 108 ? 50.837 8.771 -8.556 1.00 45.72 108 MET A C 1
ATOM 859 O O . MET A 1 108 ? 50.044 9.639 -8.905 1.00 45.72 108 MET A O 1
ATOM 863 N N . LYS A 1 109 ? 50.573 7.936 -7.544 1.00 53.56 109 LYS A N 1
ATOM 864 C CA . LYS A 1 109 ? 49.459 8.091 -6.604 1.00 53.56 109 LYS A CA 1
ATOM 865 C C . LYS A 1 109 ? 49.670 9.360 -5.779 1.00 53.56 109 LYS A C 1
ATOM 867 O O . LYS A 1 109 ? 50.356 9.320 -4.759 1.00 53.56 109 LYS A O 1
ATOM 872 N N . GLU A 1 110 ? 49.031 10.455 -6.163 1.00 45.59 110 GLU A N 1
ATOM 873 C CA . GLU A 1 110 ? 48.795 11.561 -5.241 1.00 45.59 110 GLU A CA 1
ATOM 874 C C . GLU A 1 110 ? 47.569 11.244 -4.386 1.00 45.59 110 GLU A C 1
ATOM 876 O O . GLU A 1 110 ? 46.416 11.335 -4.806 1.00 45.59 110 GLU A O 1
ATOM 881 N N . VAL A 1 111 ? 47.833 10.832 -3.147 1.00 47.41 111 VAL A N 1
ATOM 882 C CA . VAL A 1 111 ? 46.815 10.719 -2.105 1.00 47.41 111 VAL A CA 1
ATOM 883 C C . VAL A 1 111 ? 46.431 12.137 -1.687 1.00 47.41 111 VAL A C 1
ATOM 885 O O . VAL A 1 111 ? 47.031 12.725 -0.787 1.00 47.41 111 VAL A O 1
ATOM 888 N N . GLN A 1 112 ? 45.436 12.709 -2.362 1.00 49.84 112 GLN A N 1
ATOM 889 C CA . GLN A 1 112 ? 44.830 13.967 -1.942 1.00 49.84 112 GLN A CA 1
ATOM 890 C C . GLN A 1 112 ? 44.009 13.726 -0.672 1.00 49.84 112 GLN A C 1
ATOM 892 O O . GLN A 1 112 ? 42.845 13.327 -0.704 1.00 49.84 112 GLN A O 1
ATOM 897 N N . PHE A 1 113 ? 44.629 13.978 0.481 1.00 45.25 113 PHE A N 1
ATOM 898 C CA . PHE A 1 113 ? 43.922 14.078 1.750 1.00 45.25 113 PHE A CA 1
ATOM 899 C C . PHE A 1 113 ? 43.083 15.361 1.751 1.00 45.25 113 PHE A C 1
ATOM 901 O O . PHE A 1 113 ? 43.528 16.425 2.180 1.00 45.25 113 PHE A O 1
ATOM 908 N N . GLN A 1 114 ? 41.843 15.268 1.267 1.00 50.44 114 GLN A N 1
ATOM 909 C CA . GLN A 1 114 ? 40.855 16.318 1.485 1.00 50.44 114 GLN A CA 1
ATOM 910 C C . GLN A 1 114 ? 40.486 16.348 2.971 1.00 50.44 114 GLN A C 1
ATOM 912 O O . GLN A 1 114 ? 39.770 15.487 3.490 1.00 50.44 114 GLN A O 1
ATOM 917 N N . PHE A 1 115 ? 40.993 17.362 3.669 1.00 47.16 115 PHE A N 1
ATOM 918 C CA . PHE A 1 115 ? 40.598 17.683 5.033 1.00 47.16 115 PHE A CA 1
ATOM 919 C C . PHE A 1 115 ? 39.093 17.967 5.065 1.00 47.16 115 PHE A C 1
ATOM 921 O O . PHE A 1 115 ? 38.632 19.027 4.636 1.00 47.16 115 PHE A O 1
ATOM 928 N N . LYS A 1 116 ? 38.309 17.015 5.587 1.00 55.28 116 LYS A N 1
ATOM 929 C CA . LYS A 1 116 ? 36.880 17.206 5.850 1.00 55.28 116 LYS A CA 1
ATOM 930 C C . LYS A 1 116 ? 36.727 18.312 6.893 1.00 55.28 116 LYS A C 1
ATOM 932 O O . LYS A 1 116 ? 36.887 18.087 8.092 1.00 55.28 116 LYS A O 1
ATOM 937 N N . LYS A 1 117 ? 36.440 19.527 6.419 1.00 64.56 117 LYS A N 1
ATOM 938 C CA . LYS A 1 117 ? 36.012 20.668 7.234 1.00 64.56 117 LYS A CA 1
ATOM 939 C C . LYS A 1 117 ? 34.890 20.166 8.146 1.00 64.56 117 LYS A C 1
ATOM 941 O O . LYS A 1 117 ? 33.930 19.585 7.646 1.00 64.56 117 LYS A O 1
ATOM 946 N N . LYS A 1 118 ? 35.034 20.327 9.465 1.00 58.72 118 LYS A N 1
ATOM 947 C CA . LYS A 1 118 ? 34.035 19.917 10.465 1.00 58.72 118 LYS A CA 1
ATOM 948 C C . LYS A 1 118 ? 32.734 20.664 10.142 1.00 58.72 118 LYS A C 1
ATOM 950 O O . LYS A 1 118 ? 32.621 21.854 10.426 1.00 58.72 118 LYS A O 1
ATOM 955 N N . GLN A 1 119 ? 31.830 20.017 9.410 1.00 61.50 119 GLN A N 1
ATOM 956 C CA . GLN A 1 119 ? 30.603 20.649 8.939 1.00 61.50 119 GLN A CA 1
ATOM 957 C C . GLN A 1 119 ? 29.678 20.921 10.127 1.00 61.50 119 GLN A C 1
ATOM 959 O O . GLN A 1 119 ? 29.689 20.184 11.114 1.00 61.50 119 GLN A O 1
ATOM 964 N N . SER A 1 120 ? 28.915 22.012 10.051 1.00 75.06 120 SER A N 1
ATOM 965 C CA . SER A 1 120 ? 27.957 22.380 11.093 1.00 75.06 120 SER A CA 1
ATOM 966 C C . SER A 1 120 ? 26.810 21.368 11.158 1.00 75.06 120 SER A C 1
ATOM 968 O O . SER A 1 120 ? 26.449 20.755 10.156 1.00 75.06 120 SER A O 1
ATOM 970 N N . GLU A 1 121 ? 26.194 21.223 12.330 1.00 73.50 121 GLU A N 1
ATOM 971 C CA . GLU A 1 121 ? 25.069 20.304 12.565 1.00 73.50 121 GLU A CA 1
ATOM 972 C C . GLU A 1 121 ? 23.899 20.530 11.587 1.00 73.50 121 GLU A C 1
ATOM 974 O O . GLU A 1 121 ? 23.307 19.578 11.084 1.00 73.50 121 GLU A O 1
ATOM 979 N N . ARG A 1 122 ? 23.648 21.792 11.206 1.00 75.56 122 ARG A N 1
ATOM 980 C CA . ARG A 1 122 ? 22.656 22.173 10.184 1.00 75.56 122 ARG A CA 1
ATOM 981 C C . ARG A 1 122 ? 23.020 21.694 8.772 1.00 75.56 122 ARG A C 1
ATOM 983 O O . ARG A 1 122 ? 22.133 21.374 7.990 1.00 75.56 122 ARG A O 1
ATOM 990 N N . ALA A 1 123 ? 24.307 21.659 8.428 1.00 74.12 123 ALA A N 1
ATOM 991 C CA . ALA A 1 123 ? 24.756 21.136 7.138 1.00 74.12 123 ALA A CA 1
ATOM 992 C C . ALA A 1 123 ? 24.659 19.605 7.101 1.00 74.12 123 ALA A C 1
ATOM 994 O O . ALA A 1 123 ? 24.245 19.043 6.092 1.00 74.12 123 ALA A O 1
ATOM 995 N N . ILE A 1 124 ? 24.958 18.935 8.218 1.00 71.94 124 ILE A N 1
ATOM 996 C CA . ILE A 1 124 ? 24.830 17.478 8.342 1.00 71.94 124 ILE A CA 1
ATOM 997 C C . ILE A 1 124 ? 23.362 17.055 8.208 1.00 71.94 124 ILE A C 1
ATOM 999 O O . ILE A 1 124 ? 23.069 16.127 7.458 1.00 71.94 124 ILE A O 1
ATOM 1003 N N . SER A 1 125 ? 22.428 17.762 8.853 1.00 75.25 125 SER A N 1
ATOM 1004 C CA . SER A 1 125 ? 20.996 17.465 8.719 1.00 75.25 125 SER A CA 1
ATOM 1005 C C . SER A 1 125 ? 20.455 17.761 7.315 1.00 75.25 125 SER A C 1
ATOM 1007 O O . SER A 1 125 ? 19.644 16.994 6.797 1.00 75.25 125 SER A O 1
ATOM 1009 N N . ALA A 1 126 ? 20.942 18.813 6.646 1.00 76.94 126 ALA A N 1
ATOM 1010 C CA . ALA A 1 126 ? 20.601 19.088 5.249 1.00 76.94 126 ALA A CA 1
ATOM 1011 C C . ALA A 1 126 ? 21.111 17.990 4.300 1.00 76.94 126 ALA A C 1
ATOM 1013 O O . ALA A 1 126 ? 20.381 17.554 3.411 1.00 76.94 126 ALA A O 1
ATOM 1014 N N . ILE A 1 127 ? 22.332 17.492 4.519 1.00 75.25 127 ILE A N 1
ATOM 1015 C CA . ILE A 1 127 ? 22.897 16.382 3.742 1.00 75.25 127 ILE A CA 1
ATOM 1016 C C . ILE A 1 127 ? 22.119 15.091 4.002 1.00 75.25 127 ILE A C 1
ATOM 1018 O O . ILE A 1 127 ? 21.783 14.394 3.051 1.00 75.25 127 ILE A O 1
ATOM 1022 N N . GLN A 1 128 ? 21.757 14.792 5.251 1.00 73.44 128 GLN A N 1
ATOM 1023 C CA . GLN A 1 128 ? 20.953 13.609 5.579 1.00 73.44 128 GLN A CA 1
ATOM 1024 C C . GLN A 1 128 ? 19.543 13.655 4.972 1.00 73.44 128 GLN A C 1
ATOM 1026 O O . GLN A 1 128 ? 18.993 12.630 4.574 1.00 73.44 128 GLN A O 1
ATOM 1031 N N . ASN A 1 129 ? 18.957 14.846 4.856 1.00 79.94 129 ASN A N 1
ATOM 1032 C CA . ASN A 1 129 ? 17.661 15.024 4.207 1.00 79.94 129 ASN A CA 1
ATOM 1033 C C . ASN A 1 129 ? 17.746 15.102 2.679 1.00 79.94 129 ASN A C 1
ATOM 1035 O O . ASN A 1 129 ? 16.705 15.060 2.019 1.00 79.94 129 ASN A O 1
ATOM 1039 N N . SER A 1 130 ? 18.954 15.193 2.116 1.00 84.38 130 SER A N 1
ATOM 1040 C CA . SER A 1 130 ? 19.151 15.275 0.674 1.00 84.38 130 SER A CA 1
ATOM 1041 C C . SER A 1 130 ? 18.723 13.988 -0.033 1.00 84.38 130 SER A C 1
ATOM 1043 O O . SER A 1 130 ? 18.861 12.874 0.484 1.00 84.38 130 SER A O 1
ATOM 1045 N N . TYR A 1 131 ? 18.220 14.149 -1.257 1.00 84.38 131 TYR A N 1
ATOM 1046 C CA . TYR A 1 131 ? 17.831 13.034 -2.116 1.00 84.38 131 TYR A CA 1
ATOM 1047 C C . TYR A 1 131 ? 19.001 12.071 -2.363 1.00 84.38 131 TYR A C 1
ATOM 1049 O O . TYR A 1 131 ? 18.821 10.862 -2.262 1.00 84.38 131 TYR A O 1
ATOM 1057 N N . ALA A 1 132 ? 20.208 12.600 -2.591 1.00 86.44 132 ALA A N 1
ATOM 1058 C CA . ALA A 1 132 ? 21.404 11.799 -2.844 1.00 86.44 132 ALA A CA 1
ATOM 1059 C C . ALA A 1 132 ? 21.737 10.853 -1.678 1.00 86.44 132 ALA A C 1
ATOM 1061 O O . ALA A 1 132 ? 22.016 9.677 -1.898 1.00 86.44 132 ALA A O 1
ATOM 1062 N N . TYR A 1 133 ? 21.641 11.332 -0.434 1.00 86.44 133 TYR A N 1
ATOM 1063 C CA . TYR A 1 133 ? 21.913 10.504 0.743 1.00 86.44 133 TYR A CA 1
ATOM 1064 C C . TYR A 1 133 ? 20.856 9.413 0.957 1.00 86.44 133 TYR A C 1
ATOM 1066 O O . TYR A 1 133 ? 21.188 8.283 1.318 1.00 86.44 133 TYR A O 1
ATOM 1074 N N . LYS A 1 134 ? 19.576 9.723 0.713 1.00 86.56 134 LYS A N 1
ATOM 1075 C CA . LYS A 1 134 ? 18.496 8.725 0.773 1.00 86.56 134 LYS A CA 1
ATOM 1076 C C . LYS A 1 134 ? 18.631 7.687 -0.339 1.00 86.56 134 LYS A C 1
ATOM 1078 O O . LYS A 1 134 ? 18.520 6.499 -0.057 1.00 86.56 134 LYS A O 1
ATOM 1083 N N . LYS A 1 135 ? 18.931 8.120 -1.568 1.00 88.44 135 LYS A N 1
ATOM 1084 C CA . LYS A 1 135 ? 19.184 7.234 -2.711 1.00 88.44 135 LYS A CA 1
ATOM 1085 C C . LYS A 1 135 ? 20.343 6.281 -2.411 1.00 88.44 135 LYS A C 1
ATOM 1087 O O . LYS A 1 135 ? 20.169 5.080 -2.532 1.00 88.44 135 LYS A O 1
ATOM 1092 N N . GLN A 1 136 ? 21.461 6.788 -1.886 1.00 89.56 136 GLN A N 1
ATOM 1093 C CA . GLN A 1 136 ? 22.608 5.952 -1.524 1.00 89.56 136 GLN A CA 1
ATOM 1094 C C . GLN A 1 136 ? 22.271 4.887 -0.469 1.00 89.56 136 GLN A C 1
ATOM 1096 O O . GLN A 1 136 ? 22.745 3.761 -0.572 1.00 89.56 136 GLN A O 1
ATOM 1101 N N . GLN A 1 137 ? 21.458 5.212 0.542 1.00 88.19 137 GLN A N 1
ATOM 1102 C CA . GLN A 1 137 ? 21.022 4.221 1.535 1.00 88.19 137 GLN A CA 1
ATOM 1103 C C . GLN A 1 137 ? 20.119 3.149 0.927 1.00 88.19 137 GLN A C 1
ATOM 1105 O O . GLN A 1 137 ? 20.289 1.970 1.230 1.00 88.19 137 GLN A O 1
ATOM 1110 N N . ILE A 1 138 ? 19.188 3.555 0.060 1.00 89.19 138 ILE A N 1
ATOM 1111 C CA . ILE A 1 138 ? 18.318 2.628 -0.665 1.00 89.19 138 ILE A CA 1
ATOM 1112 C C . ILE A 1 138 ? 19.164 1.710 -1.551 1.00 89.19 138 ILE A C 1
ATOM 1114 O O . ILE A 1 138 ? 18.958 0.499 -1.551 1.00 89.19 138 ILE A O 1
ATOM 1118 N N . ASP A 1 139 ? 20.131 2.262 -2.281 1.00 88.75 139 ASP A N 1
ATOM 1119 C CA . ASP A 1 139 ? 21.003 1.520 -3.195 1.00 88.75 139 ASP A CA 1
ATOM 1120 C C . ASP A 1 139 ? 21.957 0.580 -2.447 1.00 88.75 139 ASP A C 1
ATOM 1122 O O . ASP A 1 139 ? 22.226 -0.518 -2.930 1.00 88.75 139 ASP A O 1
ATOM 1126 N N . ALA A 1 140 ? 22.394 0.960 -1.241 1.00 92.12 140 ALA A N 1
ATOM 1127 C CA . ALA A 1 140 ? 23.214 0.125 -0.365 1.00 92.12 140 ALA A CA 1
ATOM 1128 C C . ALA A 1 140 ? 22.459 -1.081 0.226 1.00 92.12 140 ALA A C 1
ATOM 1130 O O . ALA A 1 140 ? 23.092 -2.051 0.645 1.00 92.12 140 ALA A O 1
ATOM 1131 N N . GLU A 1 141 ? 21.124 -1.040 0.288 1.00 94.00 141 GLU A N 1
ATOM 1132 C CA . GLU A 1 141 ? 20.326 -2.194 0.701 1.00 94.00 141 GLU A CA 1
ATOM 1133 C C . GLU A 1 141 ? 20.284 -3.247 -0.416 1.00 94.00 141 GLU A C 1
ATOM 1135 O O . GLU A 1 141 ? 19.913 -2.962 -1.557 1.00 94.00 141 GLU A O 1
ATOM 1140 N N . ASN A 1 142 ? 20.626 -4.490 -0.078 1.00 93.88 142 ASN A N 1
ATOM 1141 C CA . ASN A 1 142 ? 20.618 -5.596 -1.029 1.00 93.88 142 ASN A CA 1
ATOM 1142 C C . ASN A 1 142 ? 19.196 -6.102 -1.294 1.00 93.88 142 ASN A C 1
ATOM 1144 O O . ASN A 1 142 ? 18.362 -6.186 -0.393 1.00 93.88 142 ASN A O 1
ATOM 1148 N N . TRP A 1 143 ? 18.942 -6.499 -2.539 1.00 95.00 143 TRP A N 1
ATOM 1149 C CA . TRP A 1 143 ? 17.696 -7.157 -2.915 1.00 95.00 143 TRP A CA 1
ATOM 1150 C C . TRP A 1 143 ? 17.616 -8.570 -2.331 1.00 95.00 143 TRP A C 1
ATOM 1152 O O . TRP A 1 143 ? 18.550 -9.357 -2.472 1.00 95.00 143 TRP A O 1
ATOM 1162 N N . ILE A 1 144 ? 16.471 -8.902 -1.739 1.00 96.31 144 ILE A N 1
ATOM 1163 C CA . ILE A 1 144 ? 16.123 -10.258 -1.309 1.00 96.31 144 ILE A CA 1
ATOM 1164 C C . ILE A 1 144 ? 15.180 -10.852 -2.352 1.00 96.31 144 ILE A C 1
ATOM 1166 O O . ILE A 1 144 ? 14.123 -10.279 -2.625 1.00 96.31 144 ILE A O 1
ATOM 1170 N N . GLU A 1 145 ? 15.554 -11.983 -2.945 1.00 95.94 145 GLU A N 1
ATOM 1171 C CA . GLU A 1 145 ? 14.692 -12.690 -3.893 1.00 95.94 145 GLU A CA 1
ATOM 1172 C C . GLU A 1 145 ? 13.564 -13.423 -3.161 1.00 95.94 145 GLU A C 1
ATOM 1174 O O . GLU A 1 145 ? 13.778 -14.071 -2.137 1.00 95.94 145 GLU A O 1
ATOM 1179 N N . LEU A 1 146 ? 12.350 -13.302 -3.695 1.00 93.62 146 LEU A N 1
ATOM 1180 C CA . LEU A 1 146 ? 11.146 -13.922 -3.161 1.00 93.62 146 LEU A CA 1
ATOM 1181 C C . LEU A 1 146 ? 10.649 -15.007 -4.113 1.00 93.62 146 LEU A C 1
ATOM 1183 O O . LEU A 1 146 ? 10.622 -14.828 -5.334 1.00 93.62 146 LEU A O 1
ATOM 1187 N N . GLN A 1 147 ? 10.195 -16.119 -3.538 1.00 91.06 147 GLN A N 1
ATOM 1188 C CA . GLN A 1 147 ? 9.536 -17.173 -4.294 1.00 91.06 147 GLN A CA 1
ATOM 1189 C C . GLN A 1 147 ? 8.087 -16.773 -4.575 1.00 91.06 147 GLN A C 1
ATOM 1191 O O . GLN A 1 147 ? 7.285 -16.600 -3.658 1.00 91.06 147 GLN A O 1
ATOM 1196 N N . VAL A 1 148 ? 7.748 -16.651 -5.857 1.00 90.19 148 VAL A N 1
ATOM 1197 C CA . VAL A 1 148 ? 6.375 -16.387 -6.286 1.00 90.19 148 VAL A CA 1
ATOM 1198 C C . VAL A 1 148 ? 5.592 -17.691 -6.236 1.00 90.19 148 VAL A C 1
ATOM 1200 O O . VAL A 1 148 ? 5.953 -18.670 -6.889 1.00 90.19 148 VAL A O 1
ATOM 1203 N N . GLN A 1 149 ? 4.519 -17.693 -5.456 1.00 88.44 149 GLN A N 1
ATOM 1204 C CA . GLN A 1 149 ? 3.547 -18.773 -5.428 1.00 88.44 149 GLN A CA 1
ATOM 1205 C C . GLN A 1 149 ? 2.289 -18.346 -6.180 1.00 88.44 149 GLN A C 1
ATOM 1207 O O . GLN A 1 149 ? 1.842 -17.205 -6.052 1.00 88.44 149 GLN A O 1
ATOM 1212 N N . ASP A 1 150 ? 1.739 -19.248 -6.991 1.00 85.25 150 ASP A N 1
ATOM 1213 C CA . ASP A 1 150 ? 0.464 -18.996 -7.655 1.00 85.25 150 ASP A CA 1
ATOM 1214 C C . ASP A 1 150 ? -0.682 -19.086 -6.642 1.00 85.25 150 ASP A C 1
ATOM 1216 O O . ASP A 1 150 ? -0.607 -19.817 -5.660 1.00 85.25 150 ASP A O 1
ATOM 1220 N N . LYS A 1 151 ? -1.782 -18.391 -6.911 1.00 83.69 151 LYS A N 1
ATOM 1221 C CA . LYS A 1 151 ? -2.975 -18.362 -6.052 1.00 83.69 151 LYS A CA 1
ATOM 1222 C C . LYS A 1 151 ? -3.608 -19.739 -5.805 1.00 83.69 151 LYS A C 1
ATOM 1224 O O . LYS A 1 151 ? -4.447 -19.852 -4.927 1.00 83.69 151 LYS A O 1
ATOM 1229 N N . SER A 1 152 ? -3.304 -20.732 -6.643 1.00 85.25 152 SER A N 1
ATOM 1230 C CA . SER A 1 152 ? -3.801 -22.108 -6.526 1.00 85.25 152 SER A CA 1
ATOM 1231 C C . SER A 1 152 ? -2.735 -23.086 -6.033 1.00 85.25 152 SER A C 1
ATOM 1233 O O . SER A 1 152 ? -2.916 -24.296 -6.162 1.00 85.25 152 SER A O 1
ATOM 1235 N N . SER A 1 153 ? -1.583 -22.597 -5.566 1.00 88.81 153 SER A N 1
ATOM 1236 C CA . SER A 1 153 ? -0.591 -23.458 -4.930 1.00 88.81 153 SER A CA 1
ATOM 1237 C C . SER A 1 153 ? -1.051 -23.839 -3.522 1.00 88.81 153 SER A C 1
ATOM 1239 O O . SER A 1 153 ? -1.670 -23.042 -2.822 1.00 88.81 153 SER A O 1
ATOM 1241 N N . ALA A 1 154 ? -0.661 -25.032 -3.069 1.00 88.56 154 ALA A N 1
ATOM 1242 C CA . ALA A 1 154 ? -0.934 -25.468 -1.699 1.00 88.56 154 ALA A CA 1
ATOM 1243 C C . ALA A 1 154 ? -0.344 -24.508 -0.649 1.00 88.56 154 ALA A C 1
ATOM 1245 O O . ALA A 1 154 ? -0.965 -24.264 0.376 1.00 88.56 154 ALA A O 1
ATOM 1246 N N . GLY A 1 155 ? 0.822 -23.909 -0.920 1.00 88.00 155 GLY A N 1
ATOM 1247 C CA . GLY A 1 155 ? 1.413 -22.938 0.002 1.00 88.00 155 GLY A CA 1
ATOM 1248 C C . GLY A 1 155 ? 0.649 -21.609 0.067 1.00 88.00 155 GLY A C 1
ATOM 1249 O O . GLY A 1 155 ? 0.647 -20.972 1.114 1.00 88.00 155 GLY A O 1
ATOM 1250 N N . ALA A 1 156 ? -0.050 -21.199 -0.999 1.00 88.62 156 ALA A N 1
ATOM 1251 C CA . ALA A 1 156 ? -0.940 -20.040 -0.942 1.00 88.62 156 ALA A CA 1
ATOM 1252 C C . ALA A 1 156 ? -2.187 -20.334 -0.095 1.00 88.62 156 ALA A C 1
ATOM 1254 O O . ALA A 1 156 ? -2.622 -19.463 0.656 1.00 88.62 156 ALA A O 1
ATOM 1255 N N . ASP A 1 157 ? -2.722 -21.556 -0.175 1.00 89.62 157 ASP A N 1
ATOM 1256 C CA . ASP A 1 157 ? -3.840 -21.998 0.665 1.00 89.62 157 ASP A CA 1
ATOM 1257 C C . ASP A 1 157 ? -3.436 -22.062 2.149 1.00 89.62 157 ASP A C 1
ATOM 1259 O O . ASP A 1 157 ? -4.182 -21.600 3.010 1.00 89.62 157 ASP A O 1
ATOM 1263 N N . GLU A 1 158 ? -2.236 -22.565 2.458 1.00 90.56 158 GLU A N 1
ATOM 1264 C CA . GLU A 1 158 ? -1.689 -22.589 3.824 1.00 90.56 158 GLU A CA 1
ATOM 1265 C C . GLU A 1 158 ? -1.530 -21.175 4.408 1.00 90.56 158 GLU A C 1
ATOM 1267 O O . GLU A 1 158 ? -1.979 -20.905 5.523 1.00 90.56 158 GLU A O 1
ATOM 1272 N N . GLU A 1 159 ? -0.952 -20.239 3.648 1.00 89.88 159 GLU A N 1
ATOM 1273 C CA . GLU A 1 159 ? -0.821 -18.843 4.087 1.00 89.88 159 GLU A CA 1
ATOM 1274 C C . GLU A 1 159 ? -2.170 -18.122 4.182 1.00 89.88 159 GLU A C 1
ATOM 1276 O O . GLU A 1 159 ? -2.356 -17.235 5.017 1.00 89.88 159 GLU A O 1
ATOM 1281 N N . PHE A 1 160 ? -3.144 -18.501 3.354 1.00 89.44 160 PHE A N 1
ATOM 1282 C CA . PHE A 1 160 ? -4.503 -17.985 3.467 1.00 89.44 160 PHE A CA 1
ATOM 1283 C C . PHE A 1 160 ? -5.179 -18.457 4.758 1.00 89.44 160 PHE A C 1
ATOM 1285 O O . PHE A 1 160 ? -5.880 -17.669 5.396 1.00 89.44 160 PHE A O 1
ATOM 1292 N N . GLU A 1 161 ? -4.936 -19.698 5.192 1.00 89.88 161 GLU A N 1
ATOM 1293 C CA . GLU A 1 161 ? -5.452 -20.192 6.471 1.00 89.88 161 GLU A CA 1
ATOM 1294 C C . GLU A 1 161 ? -4.870 -19.411 7.671 1.00 89.88 161 GLU A C 1
ATOM 1296 O O . GLU A 1 161 ? -5.585 -19.155 8.641 1.00 89.88 161 GLU A O 1
ATOM 1301 N N . ASN A 1 162 ? -3.640 -18.885 7.565 1.00 88.56 162 ASN A N 1
ATOM 1302 C CA . ASN A 1 162 ? -3.038 -18.008 8.584 1.00 88.56 162 ASN A CA 1
ATOM 1303 C C . ASN A 1 162 ? -3.766 -16.657 8.765 1.00 88.56 162 ASN A C 1
ATOM 1305 O O . ASN A 1 162 ? -3.530 -15.960 9.757 1.00 88.56 162 ASN A O 1
ATOM 1309 N N . LEU A 1 163 ? -4.650 -16.258 7.840 1.00 88.38 163 LEU A N 1
ATOM 1310 C CA . LEU A 1 163 ? -5.482 -15.057 7.999 1.00 88.38 163 LEU A CA 1
ATOM 1311 C C . LEU A 1 163 ? -6.644 -15.266 8.979 1.00 88.38 163 LEU A C 1
ATOM 1313 O O . LEU A 1 163 ? -7.233 -14.286 9.444 1.00 88.38 163 LEU A O 1
ATOM 1317 N N . PHE A 1 164 ? -6.985 -16.514 9.307 1.00 87.00 164 PHE A N 1
ATOM 1318 C CA . PHE A 1 164 ? -8.031 -16.825 10.273 1.00 87.00 164 PHE A CA 1
ATOM 1319 C C . PHE A 1 164 ? -7.434 -16.963 11.674 1.00 87.00 164 PHE A C 1
ATOM 1321 O O . PHE A 1 164 ? -6.514 -17.736 11.927 1.00 87.00 164 PHE A O 1
ATOM 1328 N N . SER A 1 165 ? -7.990 -16.221 12.631 1.00 80.44 165 SER A N 1
ATOM 1329 C CA . SER A 1 165 ? -7.665 -16.437 14.042 1.00 80.44 165 SER A CA 1
ATOM 1330 C C . SER A 1 165 ? -8.405 -17.668 14.555 1.00 80.44 165 SER A C 1
ATOM 1332 O O . SER A 1 165 ? -9.632 -17.673 14.591 1.00 80.44 165 SER A O 1
ATOM 1334 N N . GLU A 1 166 ? -7.668 -18.663 15.045 1.00 76.19 166 GLU A N 1
ATOM 1335 C CA . GLU A 1 166 ? -8.237 -19.793 15.797 1.00 76.19 166 GLU A CA 1
ATOM 1336 C C . GLU A 1 166 ? -8.700 -19.386 17.207 1.00 76.19 166 GLU A C 1
ATOM 1338 O O . GLU A 1 166 ? -9.442 -20.108 17.872 1.00 76.19 166 GLU A O 1
ATOM 1343 N N . LYS A 1 167 ? -8.231 -18.232 17.701 1.00 75.25 167 LYS A N 1
ATOM 1344 C CA . LYS A 1 167 ? -8.518 -17.750 19.053 1.00 75.25 167 LYS A CA 1
ATOM 1345 C C . LYS A 1 167 ? -9.650 -16.740 19.008 1.00 75.25 167 LYS A C 1
ATOM 1347 O O . LYS A 1 167 ? -9.457 -15.601 18.581 1.00 75.25 167 LYS A O 1
ATOM 1352 N N . GLU A 1 168 ? -10.798 -17.150 19.521 1.00 71.69 168 GLU A N 1
ATOM 1353 C CA . GLU A 1 168 ? -11.895 -16.251 19.845 1.00 71.69 168 GLU A CA 1
ATOM 1354 C C . GLU A 1 168 ? -11.561 -15.544 21.165 1.00 71.69 168 GLU A C 1
ATOM 1356 O O . GLU A 1 168 ? -11.560 -16.136 22.245 1.00 71.69 168 GLU A O 1
ATOM 1361 N N . LYS A 1 169 ? -11.166 -14.274 21.068 1.00 76.50 169 LYS A N 1
ATOM 1362 C CA . LYS A 1 169 ? -11.009 -13.388 22.222 1.00 76.50 169 LYS A CA 1
ATOM 1363 C C . LYS A 1 169 ? -11.969 -12.233 22.047 1.00 76.50 169 LYS A C 1
ATOM 1365 O O . LYS A 1 169 ? -11.927 -11.556 21.022 1.00 76.50 169 LYS A O 1
ATOM 1370 N N . GLU A 1 170 ? -12.793 -11.987 23.056 1.00 77.31 170 GLU A N 1
ATOM 1371 C CA . GLU A 1 170 ? -13.629 -10.795 23.070 1.00 77.31 170 GLU A CA 1
ATOM 1372 C C . GLU A 1 170 ? -12.747 -9.544 23.044 1.00 77.31 170 GLU A C 1
ATOM 1374 O O . GLU A 1 170 ? -11.799 -9.395 23.825 1.00 77.31 170 GLU A O 1
ATOM 1379 N N . VAL A 1 171 ? -13.052 -8.641 22.113 1.00 77.06 171 VAL A N 1
ATOM 1380 C CA . VAL A 1 171 ? -12.393 -7.340 22.023 1.00 77.06 171 VAL A CA 1
ATOM 1381 C C . VAL A 1 171 ? -12.974 -6.461 23.123 1.00 77.06 171 VAL A C 1
ATOM 1383 O O . VAL A 1 171 ? -14.020 -5.840 22.956 1.00 77.06 171 VAL A O 1
ATOM 1386 N N . VAL A 1 172 ? -12.302 -6.422 24.270 1.00 79.62 172 VAL A N 1
ATOM 1387 C CA . VAL A 1 172 ? -12.686 -5.532 25.366 1.00 79.62 172 VAL A CA 1
ATOM 1388 C C . VAL A 1 172 ? -12.136 -4.139 25.074 1.00 79.62 172 VAL A C 1
ATOM 1390 O O . VAL A 1 172 ? -10.922 -3.932 25.030 1.00 79.62 172 VAL A O 1
ATOM 1393 N N . SER A 1 173 ? -13.026 -3.167 24.879 1.00 78.38 173 SER A N 1
ATOM 1394 C CA . SER A 1 173 ? -12.643 -1.758 24.829 1.00 78.38 173 SER A CA 1
ATOM 1395 C C . SER A 1 173 ? -12.148 -1.330 26.209 1.00 78.38 173 SER A C 1
ATOM 1397 O O . SER A 1 173 ? -12.907 -1.325 27.174 1.00 78.38 173 SER A O 1
ATOM 1399 N N . THR A 1 174 ? -10.874 -0.963 26.312 1.00 84.44 174 THR A N 1
ATOM 1400 C CA . THR A 1 174 ? -10.242 -0.573 27.582 1.00 84.44 174 THR A CA 1
ATOM 1401 C C . THR A 1 174 ? -10.664 0.809 28.086 1.00 84.44 174 THR A C 1
ATOM 1403 O O . THR A 1 174 ? -10.277 1.181 29.188 1.00 84.44 174 THR A O 1
ATOM 1406 N N . MET A 1 175 ? -11.410 1.580 27.289 1.00 87.88 175 MET A N 1
ATOM 1407 C CA . MET A 1 175 ? -11.789 2.963 27.585 1.00 87.88 175 MET A CA 1
ATOM 1408 C C . MET A 1 175 ? -13.303 3.126 27.704 1.00 87.88 175 MET A C 1
ATOM 1410 O O . MET A 1 175 ? -14.072 2.399 27.070 1.00 87.88 175 MET A O 1
ATOM 1414 N N . THR A 1 176 ? -13.719 4.111 28.493 1.00 91.00 176 THR A N 1
ATOM 1415 C CA . THR A 1 176 ? -15.126 4.507 28.602 1.00 91.00 176 THR A CA 1
ATOM 1416 C C . THR A 1 176 ? -15.589 5.278 27.352 1.00 91.00 176 THR A C 1
ATOM 1418 O O . THR A 1 176 ? -14.758 5.829 26.623 1.00 91.00 176 THR A O 1
ATOM 1421 N N . PRO A 1 177 ? -16.906 5.351 27.071 1.00 89.62 177 PRO A N 1
ATOM 1422 C CA . PRO A 1 177 ? -17.421 6.089 25.915 1.00 89.62 177 PRO A CA 1
ATOM 1423 C C . PRO A 1 177 ? -16.998 7.566 25.884 1.00 89.62 177 PRO A C 1
ATOM 1425 O O . PRO A 1 177 ? -16.635 8.077 24.824 1.00 89.62 177 PRO A O 1
ATOM 1428 N N . ASP A 1 178 ? -16.981 8.238 27.038 1.00 87.50 178 ASP A N 1
ATOM 1429 C CA . ASP A 1 178 ? -16.574 9.645 27.142 1.00 87.50 178 ASP A CA 1
ATOM 1430 C C . ASP A 1 178 ? -15.080 9.835 26.834 1.00 87.50 178 ASP A C 1
ATOM 1432 O O . ASP A 1 178 ? -14.692 10.758 26.111 1.00 87.50 178 ASP A O 1
ATOM 1436 N N . GLU A 1 179 ? -14.231 8.924 27.318 1.00 88.50 179 GLU A N 1
ATOM 1437 C CA . GLU A 1 179 ? -12.799 8.908 27.001 1.00 88.50 179 GLU A CA 1
ATOM 1438 C C . GLU A 1 179 ? -12.550 8.641 25.513 1.00 88.50 179 GLU A C 1
ATOM 1440 O O . GLU A 1 179 ? -11.691 9.291 24.913 1.00 88.50 179 GLU A O 1
ATOM 1445 N N . TYR A 1 180 ? -13.330 7.747 24.895 1.00 87.75 180 TYR A N 1
ATOM 1446 C CA . TYR A 1 180 ? -13.248 7.467 23.461 1.00 87.75 180 TYR A CA 1
ATOM 1447 C C . TYR A 1 180 ? -13.585 8.700 22.619 1.00 87.75 180 TYR A C 1
ATOM 1449 O O . TYR A 1 180 ? -12.830 9.056 21.712 1.00 87.75 180 TYR A O 1
ATOM 1457 N N . ILE A 1 181 ? -14.683 9.393 22.937 1.00 89.44 181 ILE A N 1
ATOM 1458 C CA . ILE A 1 181 ? -15.086 10.611 22.220 1.00 89.44 181 ILE A CA 1
ATOM 1459 C C . ILE A 1 181 ? -14.005 11.687 22.358 1.00 89.44 181 ILE A C 1
ATOM 1461 O O . ILE A 1 181 ? -13.619 12.305 21.362 1.00 89.44 181 ILE A O 1
ATOM 1465 N N . LYS A 1 182 ? -13.455 11.870 23.564 1.00 86.56 182 LYS A N 1
ATOM 1466 C CA . LYS A 1 182 ? -12.363 12.819 23.798 1.00 86.56 182 LYS A CA 1
ATOM 1467 C C . LYS A 1 182 ? -11.112 12.457 22.989 1.00 86.56 182 LYS A C 1
ATOM 1469 O O . LYS A 1 182 ? -10.514 13.332 22.367 1.00 86.56 182 LYS A O 1
ATOM 1474 N N . ALA A 1 183 ? -10.737 11.179 22.932 1.00 83.69 183 ALA A N 1
ATOM 1475 C CA . ALA A 1 183 ? -9.606 10.710 22.130 1.00 83.69 183 ALA A CA 1
ATOM 1476 C C . ALA A 1 183 ? -9.818 10.936 20.620 1.00 83.69 183 ALA A C 1
ATOM 1478 O O . ALA A 1 183 ? -8.889 11.330 19.911 1.00 83.69 183 ALA A O 1
ATOM 1479 N N . MET A 1 184 ? -11.045 10.751 20.126 1.00 81.12 184 MET A N 1
ATOM 1480 C CA . MET A 1 184 ? -11.396 11.007 18.725 1.00 81.12 184 MET A CA 1
ATOM 1481 C C . MET A 1 184 ? -11.312 12.498 18.360 1.00 81.12 184 MET A C 1
ATOM 1483 O O . MET A 1 184 ? -10.881 12.830 17.256 1.00 81.12 184 MET A O 1
ATOM 1487 N N . GLN A 1 185 ? -11.648 13.400 19.288 1.00 76.38 185 GLN A N 1
ATOM 1488 C CA . GLN A 1 185 ? -11.538 14.851 19.081 1.00 76.38 185 GLN A CA 1
ATOM 1489 C C . GLN A 1 185 ? -10.080 15.320 18.951 1.00 76.38 185 GLN A C 1
ATOM 1491 O O . GLN A 1 185 ? -9.777 16.130 18.075 1.00 76.38 185 GLN A O 1
ATOM 1496 N N . TYR A 1 186 ? -9.153 14.766 19.744 1.00 59.84 186 TYR A N 1
ATOM 1497 C CA . TYR A 1 186 ? -7.723 15.080 19.602 1.00 59.84 186 TYR A CA 1
ATOM 1498 C C . TYR A 1 186 ? -7.153 14.634 18.253 1.00 59.84 186 TYR A C 1
ATOM 1500 O O . TYR A 1 186 ? -6.295 15.319 17.698 1.00 59.84 186 TYR A O 1
ATOM 1508 N N . ARG A 1 187 ? -7.653 13.534 17.673 1.00 57.94 187 ARG A N 1
ATOM 1509 C CA . ARG A 1 187 ? -7.245 13.110 16.326 1.00 57.94 187 ARG A CA 1
ATOM 1510 C C . ARG A 1 187 ? -7.657 14.118 15.251 1.00 57.94 187 ARG A C 1
ATOM 1512 O O . ARG A 1 187 ? -6.876 14.348 14.333 1.00 57.94 187 ARG A O 1
ATOM 1519 N N . ALA A 1 188 ? -8.839 14.724 15.378 1.00 54.56 188 ALA A N 1
ATOM 1520 C CA . ALA A 1 188 ? -9.322 15.739 14.441 1.00 54.56 188 ALA A CA 1
ATOM 1521 C C . ALA A 1 188 ? -8.476 17.025 14.489 1.00 54.56 188 ALA A C 1
ATOM 1523 O O . ALA A 1 188 ? -8.200 17.618 13.447 1.00 54.56 188 ALA A O 1
ATOM 1524 N N . MET A 1 189 ? -8.008 17.420 15.678 1.00 49.25 189 MET A N 1
ATOM 1525 C CA . MET A 1 189 ? -7.121 18.580 15.838 1.00 49.25 189 MET A CA 1
ATOM 1526 C C . MET A 1 189 ? -5.681 18.273 15.395 1.00 49.25 189 MET A C 1
ATOM 1528 O O . MET A 1 189 ? -5.071 19.080 14.706 1.00 49.25 189 MET A O 1
ATOM 1532 N N . ALA A 1 190 ? -5.154 17.075 15.675 1.00 51.84 190 ALA A N 1
ATOM 1533 C CA . ALA A 1 190 ? -3.799 16.682 15.272 1.00 51.84 190 ALA A CA 1
ATOM 1534 C C . ALA A 1 190 ? -3.619 16.516 13.749 1.00 51.84 190 ALA A C 1
ATOM 1536 O O . ALA A 1 190 ? -2.507 16.660 13.243 1.00 51.84 190 ALA A O 1
ATOM 1537 N N . SER A 1 191 ? -4.687 16.229 12.991 1.00 50.94 191 SER A N 1
ATOM 1538 C CA . SER A 1 191 ? -4.630 16.253 11.521 1.00 50.94 191 SER A CA 1
ATOM 1539 C C . SER A 1 191 ? -4.541 17.663 10.929 1.00 50.94 191 SER A C 1
ATOM 1541 O O . SER A 1 191 ? -4.079 17.795 9.799 1.00 50.94 191 SER A O 1
ATOM 1543 N N . ALA A 1 192 ? -4.949 18.696 11.676 1.00 47.72 192 ALA A N 1
ATOM 1544 C CA . ALA A 1 192 ? -4.771 20.097 11.289 1.00 47.72 192 ALA A CA 1
ATOM 1545 C C . ALA A 1 192 ? -3.377 20.635 11.665 1.00 47.72 192 ALA A C 1
ATOM 1547 O O . ALA A 1 192 ? -2.913 21.598 11.067 1.00 47.72 192 ALA A O 1
ATOM 1548 N N . ASP A 1 193 ? -2.696 19.972 12.602 1.00 38.69 193 ASP A N 1
ATOM 1549 C CA . ASP A 1 193 ? -1.448 20.433 13.217 1.00 38.69 193 ASP A CA 1
ATOM 1550 C C . ASP A 1 193 ? -0.198 19.714 12.685 1.00 38.69 193 ASP A C 1
ATOM 1552 O O . ASP A 1 193 ? 0.856 19.717 13.320 1.00 38.69 193 ASP A O 1
ATOM 1556 N N . LYS A 1 194 ? -0.277 19.078 11.507 1.00 31.84 194 LYS A N 1
ATOM 1557 C CA . LYS A 1 194 ? 0.944 18.727 10.771 1.00 31.84 194 LYS A CA 1
ATOM 1558 C C . LYS A 1 194 ? 1.531 20.051 10.275 1.00 31.84 194 LYS A C 1
ATOM 1560 O O . LYS A 1 194 ? 0.962 20.617 9.339 1.00 31.84 194 LYS A O 1
ATOM 1565 N N . PRO A 1 195 ? 2.653 20.549 10.831 1.00 33.53 195 PRO A N 1
ATOM 1566 C CA . PRO A 1 195 ? 3.294 21.714 10.259 1.00 33.53 195 PRO A CA 1
ATOM 1567 C C . PRO A 1 195 ? 3.720 21.287 8.862 1.00 33.53 195 PRO A C 1
ATOM 1569 O O . PRO A 1 195 ? 4.416 20.275 8.701 1.00 33.53 195 PRO A O 1
ATOM 1572 N N . ALA A 1 196 ? 3.258 22.017 7.849 1.00 31.66 196 ALA A N 1
ATOM 1573 C CA . ALA A 1 196 ? 3.842 21.933 6.528 1.00 31.66 196 ALA A CA 1
ATOM 1574 C C . ALA A 1 196 ? 5.367 21.969 6.704 1.00 31.66 196 ALA A C 1
ATOM 1576 O O . ALA A 1 196 ? 5.907 22.839 7.393 1.00 31.66 196 ALA A O 1
ATOM 1577 N N . ALA A 1 197 ? 6.050 20.961 6.158 1.00 28.91 197 ALA A N 1
ATOM 1578 C CA . ALA A 1 197 ? 7.502 20.956 6.085 1.00 28.91 197 ALA A CA 1
ATOM 1579 C C . ALA A 1 197 ? 7.968 22.320 5.544 1.00 28.91 197 ALA A C 1
ATOM 1581 O O . ALA A 1 197 ? 7.273 22.881 4.695 1.00 28.91 197 ALA A O 1
ATOM 1582 N N . PRO A 1 198 ? 9.098 22.872 6.019 1.00 31.75 198 PRO A N 1
ATOM 1583 C CA . PRO A 1 198 ? 9.515 24.207 5.627 1.00 31.75 198 PRO A CA 1
ATOM 1584 C C . PRO A 1 198 ? 9.689 24.242 4.110 1.00 31.75 198 PRO A C 1
ATOM 1586 O O . PRO A 1 198 ? 10.600 23.620 3.559 1.00 31.75 198 PRO A O 1
ATOM 1589 N N . THR A 1 199 ? 8.782 24.947 3.439 1.00 30.19 199 THR A N 1
ATOM 1590 C CA . THR A 1 199 ? 8.891 25.287 2.029 1.00 30.19 199 THR A CA 1
ATOM 1591 C C . THR A 1 199 ? 10.157 26.121 1.890 1.00 30.19 199 THR A C 1
ATOM 1593 O O . THR A 1 199 ? 10.202 27.283 2.292 1.00 30.19 199 THR A O 1
ATOM 1596 N N . ASN A 1 200 ? 11.227 25.505 1.388 1.00 31.75 200 ASN A N 1
ATOM 1597 C CA . ASN A 1 200 ? 12.414 26.231 0.965 1.00 31.75 200 ASN A CA 1
ATOM 1598 C C . ASN A 1 200 ? 11.995 27.139 -0.193 1.00 31.75 200 ASN A C 1
ATOM 1600 O O . ASN A 1 200 ? 11.850 26.686 -1.325 1.00 31.75 200 ASN A O 1
ATOM 1604 N N . MET A 1 201 ? 11.779 28.418 0.110 1.00 31.59 201 MET A N 1
ATOM 1605 C CA . MET A 1 201 ? 11.655 29.467 -0.889 1.00 31.59 201 MET A CA 1
ATOM 1606 C C . MET A 1 201 ? 13.027 29.679 -1.526 1.00 31.59 201 MET A C 1
ATOM 1608 O O . MET A 1 201 ? 13.895 30.350 -0.972 1.00 31.59 201 MET A O 1
ATOM 1612 N N . ALA A 1 202 ? 13.233 29.057 -2.678 1.00 31.67 202 ALA A N 1
ATOM 1613 C CA . ALA A 1 202 ? 14.301 29.392 -3.603 1.00 31.67 202 ALA A CA 1
ATOM 1614 C C . ALA A 1 202 ? 13.754 29.229 -5.019 1.00 31.67 202 ALA A C 1
ATOM 1616 O O . ALA A 1 202 ? 14.003 28.222 -5.669 1.00 31.67 202 ALA A O 1
ATOM 1617 N N . GLN A 1 203 ? 12.963 30.214 -5.441 1.00 34.25 203 GLN A N 1
ATOM 1618 C CA . GLN A 1 203 ? 12.752 30.592 -6.836 1.00 34.25 203 GLN A CA 1
ATOM 1619 C C . GLN A 1 203 ? 12.087 31.973 -6.840 1.00 34.25 203 GLN A C 1
ATOM 1621 O O . GLN A 1 203 ? 10.873 32.115 -6.758 1.00 34.25 203 GLN A O 1
ATOM 1626 N N . THR A 1 204 ? 12.929 33.004 -6.855 1.00 29.72 204 THR A N 1
ATOM 1627 C CA . THR A 1 204 ? 12.584 34.311 -7.407 1.00 29.72 204 THR A CA 1
ATOM 1628 C C . THR A 1 204 ? 12.350 34.124 -8.899 1.00 29.72 204 THR A C 1
ATOM 1630 O O . THR A 1 204 ? 13.306 33.834 -9.613 1.00 29.72 204 THR A O 1
ATOM 1633 N N . ASN A 1 205 ? 11.111 34.286 -9.345 1.00 29.25 205 ASN A N 1
ATOM 1634 C CA . ASN A 1 205 ? 10.809 34.825 -10.660 1.00 29.25 205 ASN A CA 1
ATOM 1635 C C . ASN A 1 205 ? 9.825 35.968 -10.428 1.00 29.25 205 ASN A C 1
ATOM 1637 O O . ASN A 1 205 ? 8.870 35.837 -9.664 1.00 29.25 205 ASN A O 1
ATOM 1641 N N . GLU A 1 206 ? 10.186 37.106 -10.998 1.00 35.72 206 GLU A N 1
ATOM 1642 C CA . GLU A 1 206 ? 9.444 38.355 -10.994 1.00 35.72 206 GLU A CA 1
ATOM 1643 C C . GLU A 1 206 ? 8.135 38.196 -11.785 1.00 35.72 206 GLU A C 1
ATOM 1645 O O . GLU A 1 206 ? 8.022 37.281 -12.600 1.00 35.72 206 GLU A O 1
ATOM 1650 N N . GLU A 1 207 ? 7.212 39.137 -11.554 1.00 31.45 207 GLU A N 1
ATOM 1651 C CA . GLU A 1 207 ? 5.926 39.346 -12.249 1.00 31.45 207 GLU A CA 1
ATOM 1652 C C . GLU A 1 207 ? 4.711 38.628 -11.626 1.00 31.45 207 GLU A C 1
ATOM 1654 O O . GLU A 1 207 ? 4.325 37.537 -12.024 1.00 31.45 207 GLU A O 1
ATOM 1659 N N . ASP A 1 208 ? 4.119 39.247 -10.596 1.00 29.58 208 ASP A N 1
ATOM 1660 C CA . ASP A 1 208 ? 2.753 39.797 -10.684 1.00 29.58 208 ASP A CA 1
ATOM 1661 C C . ASP A 1 208 ? 2.361 40.479 -9.357 1.00 29.58 208 ASP A C 1
ATOM 1663 O O . ASP A 1 208 ? 2.269 39.872 -8.288 1.00 29.58 208 ASP A O 1
ATOM 1667 N N . GLU A 1 209 ? 2.186 41.797 -9.443 1.00 33.66 209 GLU A N 1
ATOM 1668 C CA . GLU A 1 209 ? 1.562 42.654 -8.435 1.00 33.66 209 GLU A CA 1
ATOM 1669 C C . GLU A 1 209 ? 0.029 42.510 -8.506 1.00 33.66 209 GLU A C 1
ATOM 1671 O O . GLU A 1 209 ? -0.531 42.212 -9.556 1.00 33.66 209 GLU A O 1
ATOM 1676 N N . GLU A 1 210 ? -0.629 42.823 -7.386 1.00 35.38 210 GLU A N 1
ATOM 1677 C CA . GLU A 1 210 ? -2.085 42.985 -7.217 1.00 35.38 210 GLU A CA 1
ATOM 1678 C C . GLU A 1 210 ? -2.956 41.722 -7.059 1.00 35.38 210 GLU A C 1
ATOM 1680 O O . GLU A 1 210 ? -3.676 41.311 -7.963 1.00 35.38 210 GLU A O 1
ATOM 1685 N N . GLN A 1 211 ? -3.059 41.235 -5.815 1.00 29.64 211 GLN A N 1
ATOM 1686 C CA . GLN A 1 211 ? -4.357 41.065 -5.135 1.00 29.64 211 GLN A CA 1
ATOM 1687 C C . GLN A 1 211 ? -4.154 40.745 -3.647 1.00 29.64 211 GLN A C 1
ATOM 1689 O O . GLN A 1 211 ? -3.723 39.663 -3.258 1.00 29.64 211 GLN A O 1
ATOM 1694 N N . LYS A 1 212 ? -4.466 41.728 -2.795 1.00 37.38 212 LYS A N 1
ATOM 1695 C CA . LYS A 1 212 ? -4.724 41.503 -1.372 1.00 37.38 212 LYS A CA 1
ATOM 1696 C C . LYS A 1 212 ? -6.085 40.826 -1.265 1.00 37.38 212 LYS A C 1
ATOM 1698 O O . LYS A 1 212 ? -7.085 41.511 -1.437 1.00 37.38 212 LYS A O 1
ATOM 1703 N N . ASP A 1 213 ? -6.103 39.539 -0.946 1.00 29.38 213 ASP A N 1
ATOM 1704 C CA . ASP A 1 213 ? -7.285 38.899 -0.379 1.00 29.38 213 ASP A CA 1
ATOM 1705 C C . ASP A 1 213 ? -6.971 38.421 1.039 1.00 29.38 213 ASP A C 1
ATOM 1707 O O . ASP A 1 213 ? -5.988 37.730 1.315 1.00 29.38 213 ASP A O 1
ATOM 1711 N N . GLU A 1 214 ? -7.808 38.895 1.952 1.00 38.41 214 GLU A N 1
ATOM 1712 C CA . GLU A 1 214 ? -7.793 38.662 3.385 1.00 38.41 214 GLU A CA 1
ATOM 1713 C C . GLU A 1 214 ? -8.046 37.176 3.681 1.00 38.41 214 GLU A C 1
ATOM 1715 O O . GLU A 1 214 ? -9.186 36.718 3.745 1.00 38.41 214 GLU A O 1
ATOM 1720 N N . MET A 1 215 ? -6.990 36.392 3.904 1.00 26.09 215 MET A N 1
ATOM 1721 C CA . MET A 1 215 ? -7.140 35.086 4.546 1.00 26.09 215 MET A CA 1
ATOM 1722 C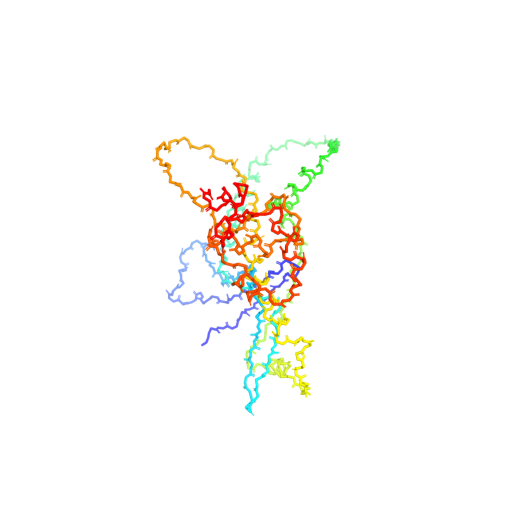 C . MET A 1 215 ? -7.296 35.292 6.054 1.00 26.09 215 MET A C 1
ATOM 1724 O O . MET A 1 215 ? -6.321 35.404 6.793 1.00 26.09 215 MET A O 1
ATOM 1728 N N . MET A 1 216 ? -8.557 35.358 6.488 1.00 32.06 216 MET A N 1
ATOM 1729 C CA . MET A 1 216 ? -8.967 35.150 7.875 1.00 32.06 216 MET A CA 1
ATOM 1730 C C . MET A 1 216 ? -8.332 33.859 8.407 1.00 32.06 216 MET A C 1
ATOM 1732 O O . MET A 1 216 ? -8.601 32.770 7.891 1.00 32.06 216 MET A O 1
ATOM 1736 N N . GLU A 1 217 ? -7.521 33.970 9.459 1.00 33.00 217 GLU A N 1
ATOM 1737 C CA . GLU A 1 217 ? -7.204 32.814 10.291 1.00 33.00 217 GLU A CA 1
ATOM 1738 C C . GLU A 1 217 ? -8.496 32.253 10.904 1.00 33.00 217 GLU A C 1
ATOM 1740 O O . GLU A 1 217 ? -9.406 33.015 11.254 1.00 33.00 217 GLU A O 1
ATOM 1745 N N . PRO A 1 218 ? -8.615 30.924 11.068 1.00 28.36 218 PRO A N 1
ATOM 1746 C CA . PRO A 1 218 ? -9.719 30.364 11.819 1.00 28.36 218 PRO A CA 1
ATOM 1747 C C . PRO A 1 218 ? -9.569 30.826 13.269 1.00 28.36 218 PRO A C 1
ATOM 1749 O O . PRO A 1 218 ? -8.615 30.458 13.950 1.00 28.36 218 PRO A O 1
ATOM 1752 N N . VAL A 1 219 ? -10.521 31.636 13.734 1.00 31.92 219 VAL A N 1
ATOM 1753 C CA . VAL A 1 219 ? -10.619 32.113 15.117 1.00 31.92 219 VAL A CA 1
ATOM 1754 C C . VAL A 1 219 ? -10.789 30.910 16.053 1.00 31.92 219 VAL A C 1
ATOM 1756 O O . VAL A 1 219 ? -11.892 30.524 16.439 1.00 31.92 219 VAL A O 1
ATOM 1759 N N . ALA A 1 220 ? -9.676 30.287 16.433 1.00 32.44 220 ALA A N 1
ATOM 1760 C CA . ALA A 1 220 ? -9.582 29.512 17.652 1.00 32.44 220 ALA A CA 1
ATOM 1761 C C . ALA A 1 220 ? -9.674 30.536 18.781 1.00 32.44 220 ALA A C 1
ATOM 1763 O O . ALA A 1 220 ? -8.721 31.276 19.010 1.00 32.44 220 ALA A O 1
ATOM 1764 N N . GLY A 1 221 ? -10.850 30.634 19.409 1.00 37.12 221 GLY A N 1
ATOM 1765 C CA . GLY A 1 221 ? -11.184 31.650 20.406 1.00 37.12 221 GLY A CA 1
ATOM 1766 C C . GLY A 1 221 ? -10.160 31.759 21.538 1.00 37.12 221 GLY A C 1
ATOM 1767 O O . GLY A 1 221 ? -10.331 31.166 22.601 1.00 37.12 221 GLY A O 1
ATOM 1768 N N . HIS A 1 222 ? -9.130 32.575 21.328 1.00 42.06 222 HIS A N 1
ATOM 1769 C CA . HIS A 1 222 ? -8.214 33.081 22.341 1.00 42.06 222 HIS A CA 1
ATOM 1770 C C . HIS A 1 222 ? -8.897 34.259 23.034 1.00 42.06 222 HIS A C 1
ATOM 1772 O O . HIS A 1 222 ? -8.512 35.410 22.867 1.00 42.06 222 HIS A O 1
ATOM 1778 N N . LEU A 1 223 ? -9.980 33.993 23.768 1.00 44.81 223 LEU A N 1
ATOM 1779 C CA . LEU A 1 223 ? -10.789 35.085 24.313 1.00 44.81 223 LEU A CA 1
ATOM 1780 C C . LEU A 1 223 ? -10.282 35.681 25.625 1.00 44.81 223 LEU A C 1
ATOM 1782 O O . LEU A 1 223 ? -10.888 36.640 26.088 1.00 44.81 223 LEU A O 1
ATOM 1786 N N . LEU A 1 224 ? -9.219 35.165 26.248 1.00 50.97 224 LEU A N 1
ATOM 1787 C CA . LEU A 1 224 ? -8.817 35.616 27.586 1.00 50.97 224 LEU A CA 1
ATOM 1788 C C . LEU A 1 224 ? -7.302 35.498 27.813 1.00 50.97 224 LEU A C 1
ATOM 1790 O O . LEU A 1 224 ? -6.868 34.811 28.737 1.00 50.97 224 LEU A O 1
ATOM 1794 N N . ASP A 1 225 ? -6.483 36.147 26.984 1.00 43.88 225 ASP A N 1
ATOM 1795 C CA . ASP A 1 225 ? -5.058 36.264 27.307 1.00 43.88 225 ASP A CA 1
ATOM 1796 C C . ASP A 1 225 ? -4.891 37.236 28.494 1.00 43.88 225 ASP A C 1
ATOM 1798 O O . ASP A 1 225 ? -5.302 38.397 28.433 1.00 43.88 225 ASP A O 1
ATOM 1802 N N . GLY A 1 226 ? -4.378 36.733 29.621 1.00 53.53 226 GLY A N 1
ATOM 1803 C CA . GLY A 1 226 ? -4.148 37.510 30.849 1.00 53.53 226 GLY A CA 1
ATOM 1804 C C . GLY A 1 226 ? -5.188 37.388 31.975 1.00 53.53 226 GLY A C 1
ATOM 1805 O O . GLY A 1 226 ? -5.045 38.082 32.983 1.00 53.53 226 GLY A O 1
ATOM 1806 N N . VAL A 1 227 ? -6.201 36.516 31.870 1.00 56.44 227 VAL A N 1
ATOM 1807 C CA . VAL A 1 227 ? -7.133 36.243 32.985 1.00 56.44 227 VAL A CA 1
ATOM 1808 C C . VAL A 1 227 ? -6.771 34.934 33.688 1.00 56.44 227 VAL A C 1
ATOM 1810 O O . VAL A 1 227 ? -6.545 33.916 33.040 1.00 56.44 227 VAL A O 1
ATOM 1813 N N . ASP A 1 228 ? -6.767 34.950 35.025 1.00 62.22 228 ASP A N 1
ATOM 1814 C CA . ASP A 1 228 ? -6.673 33.750 35.860 1.00 62.22 228 ASP A CA 1
ATOM 1815 C C . ASP A 1 228 ? -7.665 32.658 35.379 1.00 62.22 228 ASP A C 1
ATOM 1817 O O . ASP A 1 228 ? -8.877 32.919 35.296 1.00 62.22 228 ASP A O 1
ATOM 182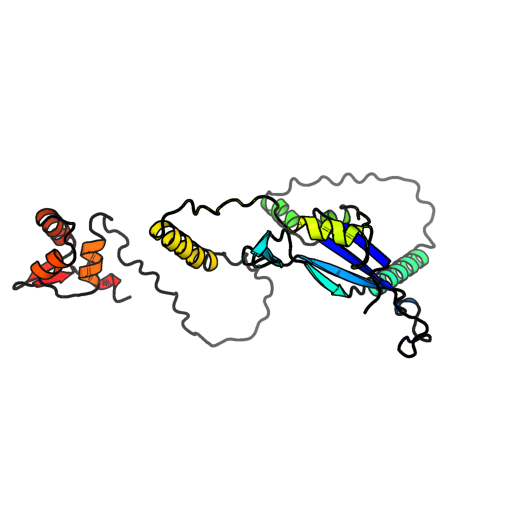1 N N . PRO A 1 229 ? -7.188 31.429 35.076 1.00 66.06 229 PRO A N 1
ATOM 1822 C CA . PRO A 1 229 ? -8.022 30.322 34.602 1.00 66.06 229 PRO A CA 1
ATOM 1823 C C . PRO A 1 229 ? -9.195 30.008 35.536 1.00 66.06 229 PRO A C 1
ATOM 1825 O O . PRO A 1 229 ? -10.212 29.477 35.078 1.00 66.06 229 PRO A O 1
ATOM 1828 N N . LYS A 1 230 ? -9.097 30.390 36.818 1.00 70.81 230 LYS A N 1
ATOM 1829 C CA . LYS A 1 230 ? -10.156 30.254 37.820 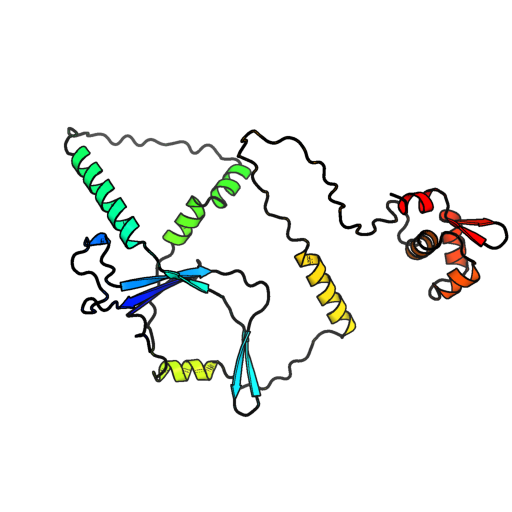1.00 70.81 230 LYS A CA 1
ATOM 1830 C C . LYS A 1 230 ? -11.460 30.967 37.442 1.00 70.81 230 LYS A C 1
ATOM 1832 O O . LYS A 1 230 ? -12.506 30.513 37.897 1.00 70.81 230 LYS A O 1
ATOM 1837 N N . TYR A 1 231 ? -11.431 32.021 36.621 1.00 73.38 231 TYR A N 1
ATOM 1838 C CA . TYR A 1 231 ? -12.616 32.827 36.261 1.00 73.38 231 TYR A CA 1
ATOM 1839 C C . TYR A 1 231 ? -13.005 32.738 34.776 1.00 73.38 231 TYR A C 1
ATOM 1841 O O . TYR A 1 231 ? -13.898 33.451 34.315 1.00 73.38 231 TYR A O 1
ATOM 1849 N N . SER A 1 232 ? -12.327 31.876 34.016 1.00 73.56 232 SER A N 1
ATOM 1850 C CA . SER A 1 232 ? -12.438 31.791 32.554 1.00 73.56 232 SER A CA 1
ATOM 1851 C C . SER A 1 232 ? -13.846 31.451 32.050 1.00 73.56 232 SER A C 1
ATOM 1853 O O . SER A 1 232 ? -14.298 31.977 31.035 1.00 73.56 232 SER A O 1
ATOM 1855 N N . ASP A 1 233 ? -14.575 30.613 32.777 1.00 75.50 233 ASP A N 1
ATOM 1856 C CA . ASP A 1 233 ? -15.943 30.202 32.476 1.00 75.50 233 ASP A CA 1
ATOM 1857 C C . ASP A 1 233 ? -16.966 31.327 32.688 1.00 75.50 233 ASP A C 1
ATOM 1859 O O . ASP A 1 233 ? -17.812 31.544 31.818 1.00 75.50 233 ASP A O 1
ATOM 1863 N N . VAL A 1 234 ? -16.851 32.072 33.794 1.00 76.94 234 VAL A N 1
ATOM 1864 C CA . VAL A 1 234 ? -17.691 33.244 34.103 1.00 76.94 234 VAL A CA 1
ATOM 1865 C C . VAL A 1 234 ? -17.470 34.342 33.066 1.00 76.94 234 VAL A C 1
ATOM 1867 O O . VAL A 1 234 ? -18.431 34.890 32.524 1.00 76.94 234 VAL A O 1
ATOM 1870 N N . LEU A 1 235 ? -16.208 34.632 32.737 1.00 75.88 235 LEU A N 1
ATOM 1871 C CA . LEU A 1 235 ? -15.872 35.654 31.747 1.00 75.88 235 LEU A CA 1
ATOM 1872 C C . LEU A 1 235 ? -16.282 35.272 30.332 1.00 75.88 235 LEU A C 1
ATOM 1874 O O . LEU A 1 235 ? -16.776 36.129 29.610 1.00 75.88 235 LEU A O 1
ATOM 1878 N N . ARG A 1 236 ? -16.139 34.003 29.934 1.00 74.19 236 ARG A N 1
ATOM 1879 C CA . ARG A 1 236 ? -16.602 33.533 28.621 1.00 74.19 236 ARG A CA 1
ATOM 1880 C C . ARG A 1 236 ? -18.105 33.745 28.449 1.00 74.19 236 ARG A C 1
ATOM 1882 O O . ARG A 1 236 ? -18.555 34.131 27.373 1.00 74.19 236 ARG A O 1
ATOM 1889 N N . LEU A 1 237 ? -18.880 33.523 29.508 1.00 76.56 237 LEU A N 1
ATOM 1890 C CA . LEU A 1 237 ? -20.327 33.718 29.480 1.00 76.56 237 LEU A CA 1
ATOM 1891 C C . LEU A 1 237 ? -20.700 35.208 29.392 1.00 76.56 237 LEU A C 1
ATOM 1893 O O . LEU A 1 237 ? -21.534 35.573 28.569 1.00 76.56 237 LEU A O 1
ATOM 1897 N N . LEU A 1 238 ? -20.013 36.064 30.157 1.00 75.75 238 LEU A N 1
ATOM 1898 C CA . LEU A 1 238 ? -20.158 37.530 30.115 1.00 75.75 238 LEU A CA 1
ATOM 1899 C C . LEU A 1 238 ? -19.666 38.159 28.799 1.00 75.75 238 LEU A C 1
ATOM 1901 O O . LEU A 1 238 ? -20.142 39.217 28.402 1.00 75.75 238 LEU A O 1
ATOM 1905 N N . ALA A 1 239 ? -18.695 37.529 28.137 1.00 70.12 239 ALA A N 1
ATOM 1906 C CA . ALA A 1 239 ? -18.206 37.925 26.820 1.00 70.12 239 ALA A CA 1
ATOM 1907 C C . ALA A 1 239 ? -19.210 37.563 25.713 1.00 70.12 239 ALA A C 1
ATOM 1909 O O . ALA A 1 239 ? -19.360 38.305 24.745 1.00 70.12 239 ALA A O 1
ATOM 1910 N N . THR A 1 240 ? -19.918 36.439 25.871 1.00 69.69 240 THR A N 1
ATOM 1911 C CA . THR A 1 240 ? -20.934 35.979 24.911 1.00 69.69 240 THR A CA 1
ATOM 1912 C C . THR A 1 240 ? -22.222 36.798 25.018 1.00 69.69 240 THR A C 1
ATOM 1914 O O . THR A 1 240 ? -22.820 37.132 23.998 1.00 69.69 240 THR A O 1
ATOM 1917 N N . ASP A 1 241 ? -22.643 37.144 26.238 1.00 65.38 241 ASP A N 1
ATOM 1918 C CA . ASP A 1 241 ? -23.836 37.952 26.492 1.00 65.38 241 ASP A CA 1
ATOM 1919 C C . ASP A 1 241 ? -23.466 39.221 27.270 1.00 65.38 241 ASP A C 1
ATOM 1921 O O . ASP A 1 241 ? -23.204 39.192 28.474 1.00 65.38 241 ASP A O 1
ATOM 1925 N N . GLN A 1 242 ? -23.434 40.357 26.568 1.00 65.69 242 GLN A N 1
ATOM 1926 C CA . GLN A 1 242 ? -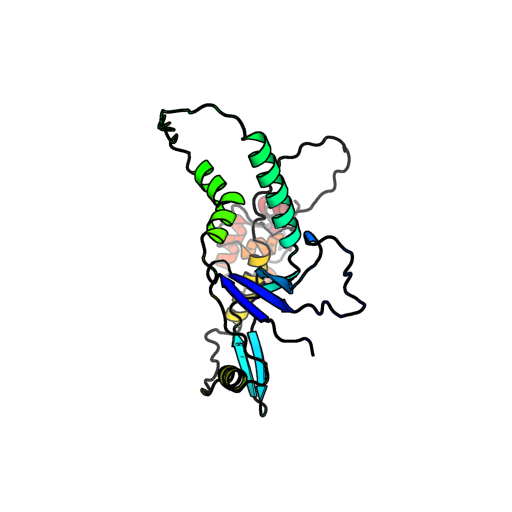22.938 41.622 27.118 1.00 65.69 242 GLN A CA 1
ATOM 1927 C C . GLN A 1 242 ? -23.821 42.189 28.243 1.00 65.69 242 GLN A C 1
ATOM 1929 O O . GLN A 1 242 ? -23.418 43.148 28.904 1.00 65.69 242 GLN A O 1
ATOM 1934 N N . ILE A 1 243 ? -25.029 41.651 28.459 1.00 75.56 243 ILE A N 1
ATOM 1935 C CA . ILE A 1 243 ? -25.941 42.124 29.502 1.00 75.56 243 ILE A CA 1
ATOM 1936 C C . ILE A 1 243 ? -26.738 40.957 30.105 1.00 75.56 243 ILE A C 1
ATOM 1938 O O . ILE A 1 243 ? -27.782 40.579 29.580 1.00 75.56 243 ILE A O 1
ATOM 1942 N N . MET A 1 244 ? -26.346 40.482 31.291 1.00 80.44 244 MET A N 1
ATOM 1943 C CA . MET A 1 244 ? -27.004 39.338 31.947 1.00 80.44 244 MET A CA 1
ATOM 1944 C C . MET A 1 244 ? -27.421 39.603 33.404 1.00 80.44 244 MET A C 1
ATOM 1946 O O . MET A 1 244 ? -26.865 40.464 34.084 1.00 80.44 244 MET A O 1
ATOM 1950 N N . HIS A 1 245 ? -28.425 38.876 33.907 1.00 84.56 245 HIS A N 1
ATOM 1951 C CA . HIS A 1 245 ? -28.819 38.915 35.324 1.00 84.56 245 HIS A CA 1
ATOM 1952 C C . HIS A 1 245 ? -27.979 37.942 36.162 1.00 84.56 245 HIS A C 1
ATOM 1954 O O . HIS A 1 245 ? -27.631 36.859 35.688 1.00 84.56 245 HIS A O 1
ATOM 1960 N N . PHE A 1 246 ? -27.724 38.285 37.430 1.00 83.75 246 PHE A N 1
ATOM 1961 C CA . PHE A 1 246 ? -26.976 37.422 38.355 1.00 83.75 246 PHE A CA 1
ATOM 1962 C C . PHE A 1 246 ? -27.627 36.041 38.520 1.00 83.75 246 PHE A C 1
ATOM 1964 O O . PHE A 1 246 ? -26.954 35.026 38.387 1.00 83.75 246 PHE A O 1
ATOM 1971 N N . ASP A 1 247 ? -28.954 35.987 38.655 1.00 82.94 247 ASP A N 1
ATOM 1972 C CA . ASP A 1 247 ? -29.695 34.722 38.757 1.00 82.94 247 ASP A CA 1
ATOM 1973 C C . ASP A 1 247 ? -29.542 33.836 37.514 1.00 82.94 247 ASP A C 1
ATOM 1975 O O . ASP A 1 247 ? -29.631 32.613 37.591 1.00 82.94 247 ASP A O 1
ATOM 1979 N N . THR A 1 248 ? -29.342 34.449 36.344 1.00 83.06 248 THR A N 1
ATOM 1980 C CA . THR A 1 248 ? -29.135 33.715 35.088 1.00 83.06 248 THR A CA 1
ATOM 1981 C C . THR A 1 248 ? -27.720 33.154 35.036 1.00 83.06 248 THR A C 1
ATOM 1983 O O . THR A 1 248 ? -27.545 31.989 34.696 1.00 83.06 248 THR A O 1
ATOM 1986 N N . LEU A 1 249 ? -26.727 33.938 35.464 1.00 83.06 249 LEU A N 1
ATOM 1987 C CA . LEU A 1 249 ? -25.346 33.481 35.612 1.00 83.06 249 LEU A CA 1
ATOM 1988 C C . LEU A 1 249 ? -25.242 32.314 36.609 1.00 83.06 249 LEU A C 1
ATOM 1990 O O . LEU A 1 249 ? -24.648 31.289 36.286 1.00 83.06 249 LEU A O 1
ATOM 1994 N N . ALA A 1 250 ? -25.884 32.430 37.773 1.00 83.69 250 ALA A N 1
ATOM 1995 C CA . ALA A 1 250 ? -25.897 31.388 38.799 1.00 83.69 250 ALA A CA 1
ATOM 1996 C C . ALA A 1 250 ? -26.579 30.092 38.320 1.00 83.69 250 ALA A C 1
ATOM 1998 O O . ALA A 1 250 ? -26.133 28.995 38.644 1.00 83.69 250 ALA A O 1
ATOM 1999 N N . LYS A 1 251 ? -27.630 30.195 37.493 1.00 85.44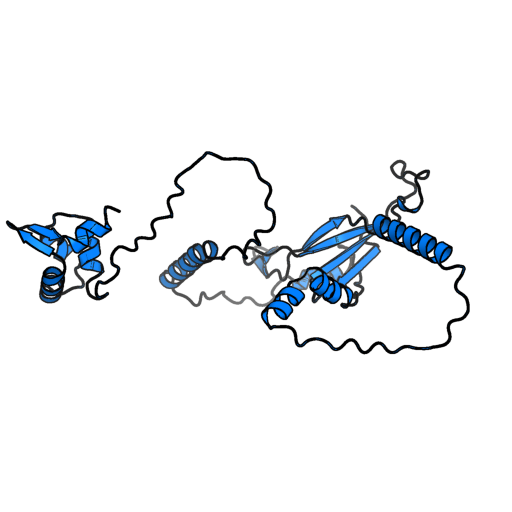 251 LYS A N 1
ATOM 2000 C CA . LYS A 1 251 ? -28.285 29.025 36.877 1.00 85.44 251 LYS A CA 1
ATOM 2001 C C . LYS A 1 251 ? -27.433 28.349 35.805 1.00 85.44 251 LYS A C 1
ATOM 2003 O O . LYS A 1 251 ? -27.516 27.135 35.654 1.00 85.44 251 LYS A O 1
ATOM 2008 N N . LEU A 1 252 ? -26.660 29.124 35.044 1.00 82.94 252 LEU A N 1
ATOM 2009 C CA . LEU A 1 252 ? -25.796 28.608 33.979 1.00 82.94 252 LEU A CA 1
ATOM 2010 C C . LEU A 1 252 ? -24.492 28.003 34.524 1.00 82.94 252 LEU A C 1
ATOM 2012 O O . LEU A 1 252 ? -23.895 27.162 33.856 1.00 82.94 252 LEU A O 1
ATOM 2016 N N . LEU A 1 253 ? -24.081 28.383 35.739 1.00 83.88 253 LEU A N 1
ATOM 2017 C CA . LEU A 1 253 ? -22.903 27.858 36.438 1.00 83.88 253 LEU A CA 1
ATOM 2018 C C . LEU A 1 253 ? -23.278 27.261 37.810 1.00 83.88 253 LEU A C 1
ATOM 2020 O O . LEU A 1 253 ? -22.830 27.759 38.843 1.00 83.88 253 LEU A O 1
ATOM 2024 N N . PRO A 1 254 ? -24.061 26.164 37.847 1.00 80.06 254 PRO A N 1
ATOM 2025 C CA . PRO A 1 254 ? -24.554 25.578 39.096 1.00 80.06 254 PRO A CA 1
ATOM 2026 C C . PRO A 1 254 ? -23.453 24.924 39.946 1.00 80.06 254 PRO A C 1
ATOM 2028 O O . PRO A 1 254 ? -23.680 24.589 41.103 1.00 80.06 254 PRO A O 1
ATOM 2031 N N . SER A 1 255 ? -22.268 24.704 39.372 1.00 81.06 255 SER A N 1
ATOM 2032 C CA . SER A 1 255 ? -21.116 24.101 40.046 1.00 81.06 255 SER A CA 1
ATOM 2033 C C . SER A 1 255 ? -20.333 25.075 40.927 1.00 81.06 255 SER A C 1
ATOM 2035 O O . SER A 1 255 ? -19.442 24.631 41.646 1.00 81.06 255 SER A O 1
ATOM 2037 N N . ARG A 1 256 ? -20.617 26.382 40.858 1.00 81.00 256 ARG A N 1
ATOM 2038 C CA . ARG A 1 256 ? -19.919 27.415 41.633 1.00 81.00 256 ARG A CA 1
ATOM 2039 C C . ARG A 1 256 ? -20.793 27.953 42.753 1.00 81.00 256 ARG A C 1
ATOM 2041 O O . ARG A 1 256 ? -22.006 28.079 42.604 1.00 81.00 256 ARG A O 1
ATOM 2048 N N . SER A 1 257 ? -20.158 28.290 43.871 1.00 85.00 257 SER A N 1
ATOM 2049 C CA . SER A 1 257 ? -20.831 28.982 44.967 1.00 85.00 257 SER A CA 1
ATOM 2050 C C . SER A 1 257 ? -21.078 30.452 44.615 1.00 85.00 257 SER A C 1
ATOM 2052 O O . SER A 1 257 ? -20.403 31.038 43.766 1.00 85.00 257 SER A O 1
ATOM 2054 N N . GLU A 1 258 ? -22.051 31.065 45.288 1.00 81.50 258 GLU A N 1
ATOM 2055 C CA . GLU A 1 258 ? -22.383 32.479 45.095 1.00 81.50 258 GLU A CA 1
ATOM 2056 C C . GLU A 1 258 ? -21.177 33.393 45.377 1.00 81.50 258 GLU A C 1
ATOM 2058 O O . GLU A 1 258 ? -20.911 34.328 44.623 1.00 81.50 258 GLU A O 1
ATOM 2063 N N . ASP A 1 259 ? -20.383 33.058 46.398 1.00 83.06 259 ASP A N 1
ATOM 2064 C CA . ASP A 1 259 ? -19.178 33.799 46.777 1.00 83.06 259 ASP A CA 1
ATOM 2065 C C . ASP A 1 259 ? -18.091 33.749 45.694 1.00 83.06 259 ASP A C 1
ATOM 2067 O O . ASP A 1 259 ? -17.440 34.759 45.420 1.00 83.06 259 ASP A O 1
ATOM 2071 N N . GLU A 1 260 ? -17.917 32.600 45.031 1.00 83.19 260 GLU A N 1
ATOM 2072 C CA . GLU A 1 260 ? -16.972 32.451 43.919 1.00 83.19 260 GLU A CA 1
ATOM 2073 C C . GLU A 1 260 ? -17.398 33.255 42.689 1.00 83.19 260 GLU A C 1
ATOM 2075 O O . GLU A 1 260 ? -16.554 33.848 42.013 1.00 83.19 260 GLU A O 1
ATOM 2080 N N . LEU A 1 261 ? -18.704 33.307 42.410 1.00 81.81 261 LEU A N 1
ATOM 2081 C CA . LEU A 1 261 ? -19.252 34.127 41.331 1.00 81.81 261 LEU A CA 1
ATOM 2082 C C . LEU A 1 261 ? -19.070 35.617 41.633 1.00 81.81 261 LEU A C 1
ATOM 2084 O O . LEU A 1 261 ? -18.644 36.368 40.760 1.00 81.81 261 LEU A O 1
ATOM 2088 N N . LEU A 1 262 ? -19.333 36.056 42.866 1.00 82.81 262 LEU A N 1
ATOM 2089 C CA . LEU A 1 262 ? -19.126 37.446 43.277 1.00 82.81 262 LEU A CA 1
ATOM 2090 C C . LEU A 1 262 ? -17.648 37.851 43.223 1.00 82.81 262 LEU A C 1
ATOM 2092 O O . LEU A 1 262 ? -17.337 38.974 42.826 1.00 82.81 262 LEU A O 1
ATOM 2096 N N . ASP A 1 263 ? -16.733 36.952 43.584 1.00 83.38 263 ASP A N 1
ATOM 2097 C CA . ASP A 1 263 ? -15.291 37.180 43.474 1.00 83.38 263 ASP A CA 1
ATOM 2098 C C . ASP A 1 263 ? -14.836 37.303 42.009 1.00 83.38 263 ASP A C 1
ATOM 2100 O O . ASP A 1 263 ? -14.107 38.234 41.659 1.00 83.38 263 ASP A O 1
ATOM 2104 N N . ALA A 1 264 ? -15.354 36.444 41.124 1.00 79.06 264 ALA A N 1
ATOM 2105 C CA . ALA A 1 264 ? -15.115 36.527 39.682 1.00 79.06 264 ALA A CA 1
ATOM 2106 C C . ALA A 1 264 ? -15.647 37.843 39.084 1.00 79.06 264 ALA A C 1
ATOM 2108 O O . ALA A 1 264 ? -14.969 38.511 38.299 1.00 79.06 264 ALA A O 1
ATOM 2109 N N . LEU A 1 265 ? -16.850 38.256 39.493 1.00 80.12 265 LEU A N 1
ATOM 2110 C CA . LEU A 1 265 ? -17.500 39.464 38.988 1.00 80.12 265 LEU A CA 1
ATOM 2111 C C . LEU A 1 265 ? -16.745 40.738 39.370 1.00 80.12 265 LEU A C 1
ATOM 2113 O O . LEU A 1 265 ? -16.665 41.633 38.536 1.00 80.12 265 LEU A O 1
ATOM 2117 N N . LYS A 1 266 ? -16.108 40.810 40.548 1.00 80.88 266 LYS A N 1
ATOM 2118 C CA . LYS A 1 266 ? -15.268 41.966 40.940 1.00 80.88 266 LYS A CA 1
ATOM 2119 C C . LYS A 1 266 ? -14.149 42.267 39.939 1.00 80.88 266 LYS A C 1
ATOM 2121 O O . LYS A 1 266 ? -13.750 43.421 39.806 1.00 80.88 266 LYS A O 1
ATOM 2126 N N . HIS A 1 267 ? -13.654 41.242 39.251 1.00 73.50 267 HIS A N 1
ATOM 2127 C CA . HIS A 1 267 ? -12.554 41.350 38.296 1.00 73.50 267 HIS A CA 1
ATOM 2128 C C . HIS A 1 267 ? -13.047 41.492 36.845 1.00 73.50 267 HIS A C 1
ATOM 2130 O O . HIS A 1 267 ? -12.324 42.014 35.999 1.00 73.50 267 HIS A O 1
ATOM 2136 N N . GLY A 1 268 ? -14.280 41.057 36.559 1.00 71.75 268 GLY A N 1
ATOM 2137 C CA . GLY A 1 268 ? -14.787 40.867 35.198 1.00 71.75 268 GLY A CA 1
ATOM 2138 C C . GLY A 1 268 ? -15.973 41.724 34.768 1.00 71.75 268 GLY A C 1
ATOM 2139 O O . GLY A 1 268 ? -16.170 41.926 33.570 1.00 71.75 268 GLY A O 1
ATOM 2140 N N . ALA A 1 269 ? -16.775 42.223 35.709 1.00 76.88 269 ALA A N 1
ATOM 2141 C CA . ALA A 1 269 ? -18.050 42.858 35.403 1.00 76.88 269 ALA A CA 1
ATOM 2142 C C . ALA A 1 269 ? -18.447 43.934 36.418 1.00 76.88 269 ALA A C 1
ATOM 2144 O O . ALA A 1 269 ? -18.043 43.939 37.577 1.00 76.88 269 ALA A O 1
ATOM 2145 N N . VAL A 1 270 ? -19.298 44.853 35.978 1.00 79.50 270 VAL A N 1
ATOM 2146 C CA . VAL A 1 270 ? -19.882 45.906 36.803 1.00 79.50 270 VAL A CA 1
ATOM 2147 C C . VAL A 1 270 ? -21.389 45.704 36.865 1.00 79.50 270 VAL A C 1
ATOM 2149 O O . VAL A 1 270 ? -22.047 45.486 35.849 1.00 79.50 270 VAL A O 1
ATOM 2152 N N . HIS A 1 271 ? -21.951 45.801 38.066 1.00 81.88 271 HIS A N 1
ATOM 2153 C CA . HIS A 1 271 ? -23.391 45.731 38.266 1.00 81.88 271 HIS A CA 1
ATOM 2154 C C . HIS A 1 271 ? -24.032 47.116 38.098 1.00 81.88 271 HIS A C 1
ATOM 2156 O O . HIS A 1 271 ? -23.770 48.035 38.877 1.00 81.88 271 HIS A O 1
ATOM 2162 N N . VAL A 1 272 ? -24.911 47.265 37.106 1.00 78.94 272 VAL A N 1
ATOM 2163 C CA . VAL A 1 272 ? -25.641 48.508 36.824 1.00 78.94 272 VAL A CA 1
ATOM 2164 C C . VAL A 1 272 ? -27.133 48.204 36.705 1.00 78.94 272 VAL A C 1
ATOM 2166 O O . VAL A 1 272 ? -27.563 47.455 35.833 1.00 78.94 272 VAL A O 1
ATOM 2169 N N . ARG A 1 273 ? -27.949 48.809 37.582 1.00 73.88 273 ARG A N 1
ATOM 2170 C CA . ARG A 1 273 ? -29.428 48.724 37.562 1.00 73.88 273 ARG A CA 1
ATOM 2171 C C . ARG A 1 273 ? -29.994 47.289 37.499 1.00 73.88 273 ARG A C 1
ATOM 2173 O O . ARG A 1 273 ? -30.962 47.038 36.787 1.00 73.88 273 ARG A O 1
ATOM 2180 N N . GLY A 1 274 ? -29.410 46.352 38.248 1.00 73.25 274 GLY A N 1
ATOM 2181 C CA . GLY A 1 274 ? -29.894 44.964 38.306 1.00 73.25 274 GLY A CA 1
ATOM 2182 C C . GLY A 1 274 ? -29.323 44.046 37.221 1.00 73.25 274 GLY A C 1
ATOM 2183 O O . GLY A 1 274 ? -29.799 42.920 37.073 1.00 73.25 274 GLY A O 1
ATOM 2184 N N . ARG A 1 275 ? -28.351 44.523 36.430 1.00 79.81 275 ARG A N 1
ATOM 2185 C CA . ARG A 1 275 ? -27.721 43.782 35.330 1.00 79.81 275 ARG A CA 1
ATOM 2186 C C . ARG A 1 275 ? -26.200 43.817 35.441 1.00 79.81 275 ARG A C 1
ATOM 2188 O O . ARG A 1 275 ? -25.635 44.801 35.913 1.00 79.81 275 ARG A O 1
ATOM 2195 N N . LEU A 1 276 ? -25.557 42.742 35.006 1.00 81.69 276 LEU A N 1
ATOM 2196 C CA . LEU A 1 276 ? -24.110 42.586 34.938 1.00 81.69 276 LEU A CA 1
ATOM 2197 C C . LEU A 1 276 ? -23.634 43.000 33.548 1.00 81.69 276 LEU A C 1
ATOM 2199 O O . LEU A 1 276 ? -24.160 42.514 32.548 1.00 81.69 276 LEU A O 1
ATOM 2203 N N . LEU A 1 277 ? -22.658 43.904 33.508 1.00 77.81 277 LEU A N 1
ATOM 2204 C CA . LEU A 1 277 ? -22.013 44.382 32.290 1.00 77.81 277 LEU A CA 1
ATOM 2205 C C . LEU A 1 277 ? -20.529 44.003 32.329 1.00 77.81 277 LEU A C 1
ATOM 2207 O O . LEU A 1 277 ? -19.883 44.309 33.333 1.00 77.81 277 LEU A O 1
ATOM 2211 N N . PRO A 1 278 ? -19.961 43.386 31.283 1.00 76.31 278 PRO A N 1
ATOM 2212 C CA . PRO A 1 278 ? -18.537 43.084 31.237 1.00 76.31 278 PRO A CA 1
ATOM 2213 C C . PRO A 1 278 ? -17.705 44.374 31.289 1.00 76.31 278 PRO A C 1
ATOM 2215 O O . PRO A 1 278 ? -18.064 45.403 30.712 1.00 76.31 278 PRO A O 1
ATOM 2218 N N . ASN A 1 279 ? -16.580 44.336 32.003 1.00 72.00 279 ASN A N 1
ATOM 2219 C CA . ASN A 1 279 ? -15.645 45.458 32.052 1.00 72.00 279 ASN A CA 1
ATOM 2220 C C . ASN A 1 279 ? -14.970 45.648 30.675 1.00 72.00 279 ASN A C 1
ATOM 2222 O O . ASN A 1 279 ? -14.876 44.702 29.893 1.00 72.00 279 ASN A O 1
ATOM 2226 N N . ARG A 1 280 ? -14.463 46.852 30.365 1.00 58.47 280 ARG A N 1
ATOM 2227 C CA . ARG A 1 280 ? -13.911 47.206 29.034 1.00 58.47 280 ARG A CA 1
ATOM 2228 C C . ARG A 1 280 ? -12.847 46.227 28.514 1.00 58.47 280 ARG A C 1
ATOM 2230 O O . ARG A 1 280 ? -12.751 46.037 27.309 1.00 58.47 280 ARG A O 1
ATOM 2237 N N . TYR A 1 281 ? -12.100 45.581 29.407 1.00 55.34 281 TYR A N 1
ATOM 2238 C CA . TYR A 1 281 ? -11.095 44.569 29.066 1.00 55.34 281 TYR A CA 1
ATOM 2239 C C . TYR A 1 281 ? -11.683 43.260 28.512 1.00 55.34 281 TYR A C 1
ATOM 2241 O O . TYR A 1 281 ? -11.020 42.589 27.735 1.00 55.34 281 TYR A O 1
ATOM 2249 N N . VAL A 1 282 ? -12.923 42.918 28.871 1.00 55.50 282 VAL A N 1
ATOM 2250 C CA . VAL A 1 282 ? -13.632 41.702 28.427 1.00 55.50 282 VAL A CA 1
ATOM 2251 C C . VAL A 1 282 ? -14.466 41.976 27.168 1.00 55.50 282 VAL A C 1
ATOM 2253 O O . VAL A 1 282 ? -14.711 41.079 26.371 1.00 55.50 282 VAL A O 1
ATOM 2256 N N . ALA A 1 283 ? -14.886 43.228 26.959 1.00 50.31 283 ALA A N 1
ATOM 2257 C CA . ALA A 1 283 ? -15.647 43.633 25.776 1.00 50.31 283 ALA A CA 1
ATOM 2258 C C . ALA A 1 283 ? -14.772 43.802 24.516 1.00 50.31 283 ALA A C 1
ATOM 2260 O O . ALA A 1 283 ? -15.251 43.572 23.408 1.00 50.31 283 ALA A O 1
ATOM 2261 N N . CYS A 1 284 ? -13.499 44.194 24.667 1.00 43.72 284 CYS A N 1
ATOM 2262 C CA . CYS A 1 284 ? -12.601 44.415 23.527 1.00 43.72 284 CYS A CA 1
ATOM 2263 C C . CYS A 1 284 ? -12.062 43.127 22.885 1.00 43.72 284 CYS A C 1
ATOM 2265 O O . CYS A 1 284 ? -11.675 43.179 21.725 1.00 43.72 284 CYS A O 1
ATOM 2267 N N . THR A 1 285 ? -12.051 41.983 23.576 1.00 47.16 285 THR A N 1
ATOM 2268 C CA . THR A 1 285 ? -11.570 40.713 22.996 1.00 47.16 285 THR A CA 1
ATOM 2269 C C . THR A 1 285 ? -12.576 40.043 22.057 1.00 47.16 285 THR A C 1
ATOM 2271 O O . THR A 1 285 ? -12.189 39.177 21.289 1.00 47.16 285 THR A O 1
ATOM 2274 N N . VAL A 1 286 ? -13.852 40.446 22.075 1.00 39.50 286 VAL A N 1
ATOM 2275 C CA . VAL A 1 286 ? -14.920 39.850 21.240 1.00 39.50 286 VAL A CA 1
ATOM 2276 C C . VAL A 1 286 ? -15.162 40.639 19.940 1.00 39.50 286 VAL A C 1
ATOM 2278 O O . VAL A 1 286 ? -15.892 40.185 19.066 1.00 39.50 286 VAL A O 1
ATOM 2281 N N . LEU A 1 287 ? -14.575 41.835 19.805 1.00 35.16 287 LEU A N 1
ATOM 2282 C CA . LEU A 1 287 ? -14.786 42.755 18.676 1.00 35.16 287 LEU A CA 1
ATOM 2283 C C . LEU A 1 287 ? -13.530 42.955 17.803 1.00 35.16 287 LEU A C 1
ATOM 2285 O O . LEU A 1 287 ? -13.451 43.938 17.068 1.00 35.16 287 LEU A O 1
ATOM 2289 N N . SER A 1 288 ? -12.545 42.058 17.887 1.00 32.47 288 SER A N 1
ATOM 2290 C CA . SER A 1 288 ? -11.375 42.013 16.996 1.00 32.47 288 SER A CA 1
ATOM 2291 C C . SER A 1 288 ? -11.242 40.644 16.355 1.00 32.47 288 SER A C 1
ATOM 2293 O O . SER A 1 288 ? -11.577 39.654 17.041 1.00 32.47 288 SER A O 1
#

Secondary structure (DSSP, 8-state):
-PPPPSEEEEETTTTEEEEEEE--TTSTTS-SSS-GGG--SEEEEEEEEE--SS--EEEEEETTEEEEEE-S-EEEEEE--HHHHHHHHHHHHHHHHHHTT-------------------HHHHHHHHHSHHHHHHHHHHSPPEEE----TTSHHHHHHHHTTS-S--------S-HHHHHHHHHHHHHHTT--------------------------------TTS-GGGHHHHHHHHH-SSB-HHHHHHH-TTS-HHHHHHHHHHHEEEETTEEEE-HHHHTTS--

Organism: NCBI:txid1490495

Sequence (288 aa):
MPEPPRRARVKPASQLLQLDFPVDQRSEHFDQDAEEYLKQKHLRLQSASVLALSNYAVGVFRQGQLHLTPLAAVMQMRPSLAHIDDAANEEEEDMEMEEKVEPPPAEMKEVQFQFKKKQSERAISAIQNSYAYKKQQIDAENWIELQVQDKSSAGADEEFENLFSEKEKEVVSTMTPDEYIKAMQYRAMASADKPAAPTNMAQTNEEDEEQKDEMMEPVAGHLLDGVDPKYSDVLRLLATDQIMHFDTLAKLLPSRSEDELLDALKHGAVHVRGRLLPNRYVACTVLS

pLDDT: mean 74.07, std 19.83, range [26.09, 96.31]

InterPro domains:
  IPR006886 DNA-directed RNA polymerase III subunit Rpc5 [PF04801] (7-274)
  IPR006886 DNA-directed RNA polymerase III subunit Rpc5 [PTHR12069] (3-276)

Foldseek 3Di:
DFDAFPWWKDQVVQGKIKTWGADDCVDPPHDPPDDPLPRPRTFIKMKDWDDDPDWDWDWDDDPRDTFTGTDPTDIDIDTDSVSNVVVVVVVVVVVVVVVPPDDDDDDDDDPPPDDPDPDDPVVVVVVCPDPVNVVVVSVPGDMDIDDDDDCPDPVVVVVVVVSDDPDDDDPDDPDDPVVVVVVVVVSVVVVVPPPDDPDPPDDDDDDDDDDDDDDDDPCPPPQDDPDDPLLVVVLVVCLVPQKAAPVVSCVVCVVDDPVSSVVSLVVFWDDDPRITGGDPSNNVSNVD

=== Feature glossary ===
Legend for the data blocks above and below:

— What the protein is —

Sequence gives the chain of amino acids in standard one-letter code (A=alanine, C=cysteine, …, Y=tyrosine), read N→C. It is the only feature that is directly encoded by the gene; all structural features are derived from the folded form of this sequence.

The annotation block draws on four external resources. InterPro: which protein families and domains the sequence belongs to. GO: standardized terms for what the protein does, what process it participates in, and where in the cell it acts. CATH: which structural fold it has in the CATH hierarchy. Organism: the species of origin.

— Where its atoms are —

Atomic coordinates in PDBx/mmCIF format — the same representation the Protein Data Bank distributes. Each line of the _atom_site loop places one backbone atom in Cartesian space (units: ångströms, origin: arbitrary).

Six rendered views show the 3D structure from the faces of a cube — i.e. along ±x, ±y, ±z. Rendering representation is drawn randomly per protein from cartoon (secondary-structure ribbons), sticks (backbone bonds), or molecular surface; coloring is either N→C rainbow (blue at the N-terminus through red at the C-terminus) or one color per chain.

— Local backbone conformation —

DSSP 8-state secondary structure assigns each residue one of H (α-helix), G (3₁₀-helix), I (π-helix), E (extended β-strand), B (isolated β-bridge), T (hydrogen-bonded turn), S (bend), or '-' (coil). The assignment is computed from backbone hydrogen-bond geometry via the Kabsch–Sander algorithm.

P-SEA three-state annotation labels each residue as helix, strand, or coil based purely on the geometry of the Cα trace. It serves as a fallback when the full backbone (and thus DSSP) is unavailable.

φ (phi) and ψ (psi) are the two rotatable backbone dihedrals per residue: φ is the C(i-1)–N–Cα–C torsion, ψ is the N–Cα–C–N(i+1) torsion, both in degrees on (−180°, 180°]. α-helical residues cluster near (−60°, −45°); β-strand residues near (−120°, +130°). A Ramachandran plot is simply a scatter of (φ, ψ) for every residue.

— Global shape and packing —

Radius of gyration (Rg) is the root-mean-square distance of Cα atoms from their centroid — a single number for overall size and compactness. A globular domain of N residues has Rg ≈ 2.2·N^0.38 Å; an extended or disordered chain has a much larger Rg. The Cα contact count is the number of residue pairs whose Cα atoms are within 8 Å and are more than four positions apart in sequence — a standard proxy for tertiary packing density. The bounding box is the smallest axis-aligned box enclosing all Cα atoms.

Accessible surface area quantifies burial. A residue with SASA near zero is packed into the hydrophobic core; one with SASA >100 Å² sits on the surface. Computed here via the Shrake–Rupley numerical algorithm with a 1.4 Å probe.

The contact map is a binary N×N matrix image: pixel (i, j) is dark where Cα_i and Cα_j are within 8 Å and |i−j|>4. Because the |i−j|>4 filter removes local helical contacts, off-diagonal stripes parallel to the main diagonal indicate parallel β-sheets; stripes perpendicular to it indicate antiparallel β-sheets. The Ramachandran plot scatters every residue's (φ, ψ) pair against the sterically allowed regions. The PAE heatmap renders the predicted-aligned-error matrix.

— Structural neighborhood —

A 3Di character summarizes, for each residue, the relative orientation of the Cα frame of its nearest spatial neighbor. Because it encodes fold topology rather than chemistry, 3Di alignments detect remote structural similarity that sequence alignment misses.

Structural nearest neighbors (via Foldseek easy-search vs the PDB). Reported per hit: target PDB id, E-value, and alignment TM-score. A TM-score above ~0.5 is the conventional threshold for 'same fold'.

— Confidence and disorder —

For AlphaFold models, the B-factor field carries pLDDT — the model's own estimate of local accuracy on a 0–100 scale. Regions with pLDDT<50 should be treated as essentially unmodeled; they often correspond to intrinsically disordered segments.

B-factor (Debye–Waller factor) reflects atomic displacement in the crystal lattice. It is an experimental observable (units Å²), not a prediction; low values mean the atom is pinned down, high values mean it moves or is heterogeneous across the crystal.

Predicted Aligned Error (PAE) is an AlphaFold confidence matrix: entry (i, j) is the expected error in the position of residue j, in ångströms, when the prediction is superimposed on the true structure at residue i. Low PAE within a block of residues means that block is internally rigid and well-predicted; high PAE between two blocks means their relative placement is uncertain even if each block individually is confident.